Protein AF-0000000080665686 (afdb_homodimer)

InterPro domains:
  IPR007150 HUS1/Mec3 [PF04005] (1-114)
  IPR016580 HUS1 [PIRSF011312] (1-130)

Sequence (270 aa):
MKFSTLLQDTPAIDAFIKIITATSRLSKKKCCVKIEKSALNFVSCTGLNGGAWFNLAVPYSSQLFRKFDMVGMNPRNEEQNLIFFELEIDNLVHILPGGHCYLKMKLSKNQTSRVWKKSQNRRVSANIVSLNCCMMKFSTLLQDTPAIDAFIKIITATSRLSKKKCCVKIEKSALNFVSCTGLNGGAWFNLAVPYSSQLFRKFDMVGMNPRNEEQNLIFFELEIDNLVHILPGGHCYLKMKLSKNQTSRVWKKSQNRRVSANIVSLNCCM

Nearest PDB structures (foldseek):
  3a1j-assembly1_B  TM=9.093E-01  e=8.412E-06  Homo sapiens
  7stb-assembly1_H  TM=7.417E-01  e=5.944E-04  Saccharomyces cerevisiae S288C
  7stb-assembly1_G  TM=6.837E-01  e=1.595E-03  Saccharomyces cerevisiae S288C
  1vpk-assembly1_A-2  TM=6.502E-01  e=1.443E-01  Thermotoga maritima MSB8
  7evp-assembly1_B  TM=5.701E-01  e=7.319E-02  Staphylococcus aureus

Structure (mmCIF, N/CA/C/O backbone):
data_AF-0000000080665686-model_v1
#
loop_
_entity.id
_entity.type
_entity.pdbx_description
1 polymer Galectin
#
loop_
_atom_site.group_PDB
_atom_site.id
_atom_site.type_symbol
_atom_site.label_atom_id
_atom_site.label_alt_id
_atom_site.label_comp_id
_atom_site.label_asym_id
_atom_site.label_entity_id
_atom_site.label_seq_id
_atom_site.pdbx_PDB_ins_code
_atom_site.Cartn_x
_atom_site.Cartn_y
_atom_site.Cartn_z
_atom_site.occupancy
_atom_site.B_iso_or_equiv
_atom_site.auth_seq_id
_atom_site.auth_comp_id
_atom_site.auth_asym_id
_atom_site.auth_atom_id
_atom_site.pdbx_PDB_model_num
ATOM 1 N N . MET A 1 1 ? -15.594 19.516 4.738 1 83.88 1 MET A N 1
ATOM 2 C CA . MET A 1 1 ? -14.625 18.469 5.051 1 83.88 1 MET A CA 1
ATOM 3 C C . MET A 1 1 ? -13.406 19.047 5.766 1 83.88 1 MET A C 1
ATOM 5 O O . MET A 1 1 ? -13 20.172 5.492 1 83.88 1 MET A O 1
ATOM 9 N N . LYS A 1 2 ? -12.945 18.406 6.848 1 86 2 LYS A N 1
ATOM 10 C CA . LYS A 1 2 ? -11.797 18.828 7.648 1 86 2 LYS A CA 1
ATOM 11 C C . LYS A 1 2 ? -10.852 17.656 7.922 1 86 2 LYS A C 1
ATOM 13 O O . LYS A 1 2 ? -11.297 16.547 8.172 1 86 2 LYS A O 1
ATOM 18 N N . PHE A 1 3 ? -9.57 18.016 7.859 1 89.12 3 PHE A N 1
ATOM 19 C CA . PHE A 1 3 ? -8.578 17 8.211 1 89.12 3 PHE A CA 1
ATOM 20 C C . PHE A 1 3 ? -7.324 17.656 8.781 1 89.12 3 PHE A C 1
ATOM 22 O O . PHE A 1 3 ? -6.836 18.656 8.234 1 89.12 3 PHE A O 1
ATOM 29 N N . SER A 1 4 ? -6.93 17.125 9.867 1 89.38 4 SER A N 1
ATOM 30 C CA . SER A 1 4 ? -5.668 17.547 10.461 1 89.38 4 SER A CA 1
ATOM 31 C C . SER A 1 4 ? -4.98 16.406 11.188 1 89.38 4 SER A C 1
ATOM 33 O O . SER A 1 4 ? -5.637 15.594 11.859 1 89.38 4 SER A O 1
ATOM 35 N N . THR A 1 5 ? -3.664 16.344 11.031 1 90.5 5 THR A N 1
ATOM 36 C CA . THR A 1 5 ? -2.92 15.297 11.719 1 90.5 5 THR A CA 1
ATOM 37 C C . THR A 1 5 ? -1.523 15.781 12.102 1 90.5 5 THR A C 1
ATOM 39 O O . THR A 1 5 ? -0.999 16.719 11.492 1 90.5 5 THR A O 1
ATOM 42 N N . LEU A 1 6 ? -1.051 15.211 13.148 1 89.56 6 LEU A N 1
ATOM 43 C CA . LEU A 1 6 ? 0.287 15.492 13.656 1 89.56 6 LEU A CA 1
ATOM 44 C C . LEU A 1 6 ? 1.108 14.219 13.766 1 89.56 6 LEU A C 1
ATOM 46 O O . LEU A 1 6 ? 0.666 13.234 14.375 1 89.56 6 LEU A O 1
ATOM 50 N N . LEU A 1 7 ? 2.289 14.25 13.102 1 89.06 7 LEU A N 1
ATOM 51 C CA . LEU A 1 7 ? 3.189 13.102 13.227 1 89.06 7 LEU A CA 1
ATOM 52 C C . LEU A 1 7 ? 4.09 13.258 14.445 1 89.06 7 LEU A C 1
ATOM 54 O O . LEU A 1 7 ? 4.512 14.367 14.781 1 89.06 7 LEU A O 1
ATOM 58 N N . GLN A 1 8 ? 4.387 12.203 15.102 1 82.75 8 GLN A N 1
ATOM 59 C CA . GLN A 1 8 ? 4.832 12.18 16.484 1 82.75 8 GLN A CA 1
ATOM 60 C C . GLN A 1 8 ? 6.316 12.508 16.594 1 82.75 8 GLN A C 1
ATOM 62 O O . GLN A 1 8 ? 6.758 13.078 17.594 1 82.75 8 GLN A O 1
ATOM 67 N N . ASP A 1 9 ? 7.238 12.094 15.742 1 85.38 9 ASP A N 1
ATOM 68 C CA . ASP A 1 9 ? 8.68 12.258 15.898 1 85.38 9 ASP A CA 1
ATOM 69 C C . ASP A 1 9 ? 9.406 11.992 14.578 1 85.38 9 ASP A C 1
ATOM 71 O O . ASP A 1 9 ? 8.766 11.773 13.547 1 85.38 9 ASP A O 1
ATOM 75 N N . THR A 1 10 ? 10.742 12.078 14.719 1 87.12 10 THR A N 1
ATOM 76 C CA . THR A 1 10 ? 11.578 11.984 13.523 1 87.12 10 THR A CA 1
ATOM 77 C C . THR A 1 10 ? 11.422 10.617 12.867 1 87.12 10 THR A C 1
ATOM 79 O O . THR A 1 10 ? 11.234 10.523 11.648 1 87.12 10 THR A O 1
ATOM 82 N N . PRO A 1 11 ? 11.406 9.5 13.703 1 88.62 11 PRO A N 1
ATOM 83 C CA . PRO A 1 11 ? 11.234 8.195 13.062 1 88.62 11 PRO A CA 1
ATOM 84 C C . PRO A 1 11 ? 9.898 8.07 12.336 1 88.62 11 PRO A C 1
ATOM 86 O O . PRO A 1 11 ? 9.836 7.469 11.258 1 88.62 11 PRO A O 1
ATOM 89 N N . ALA A 1 12 ? 8.93 8.609 12.891 1 89.69 12 ALA A N 1
ATOM 90 C CA . ALA A 1 12 ? 7.605 8.57 12.281 1 89.69 12 ALA A CA 1
ATOM 91 C C . ALA A 1 12 ? 7.578 9.367 10.977 1 89.69 12 ALA A C 1
ATOM 93 O O . ALA A 1 12 ? 7.016 8.914 9.977 1 89.69 12 ALA A O 1
ATOM 94 N N . ILE A 1 13 ? 8.203 10.477 11.039 1 88.31 13 ILE A N 1
ATOM 95 C CA . ILE A 1 13 ? 8.227 11.344 9.859 1 88.31 13 ILE A CA 1
ATOM 96 C C . ILE A 1 13 ? 9.031 10.68 8.75 1 88.31 13 ILE A C 1
ATOM 98 O O . ILE A 1 13 ? 8.633 10.695 7.586 1 88.31 13 ILE A O 1
ATOM 102 N N . ASP A 1 14 ? 10.133 10.078 9.133 1 89.19 14 ASP A N 1
ATOM 103 C CA . ASP A 1 14 ? 10.945 9.375 8.148 1 89.19 14 ASP A CA 1
ATOM 104 C C . ASP A 1 14 ? 10.172 8.211 7.527 1 89.19 14 ASP A C 1
ATOM 106 O O . ASP A 1 14 ? 10.266 7.973 6.32 1 89.19 14 ASP A O 1
ATOM 110 N N . ALA A 1 15 ? 9.438 7.508 8.352 1 91.69 15 ALA A N 1
ATOM 111 C CA . ALA A 1 15 ? 8.617 6.41 7.852 1 91.69 15 ALA A CA 1
ATOM 112 C C . ALA A 1 15 ? 7.539 6.922 6.898 1 91.69 15 ALA A C 1
ATOM 114 O O . ALA A 1 15 ? 7.27 6.305 5.867 1 91.69 15 ALA A O 1
ATOM 115 N N . PHE A 1 16 ? 7.016 8.023 7.234 1 92.12 16 PHE A N 1
ATOM 116 C CA . PHE A 1 16 ? 5.977 8.609 6.395 1 92.12 16 PHE A CA 1
ATOM 117 C C . PHE A 1 16 ? 6.547 9.031 5.047 1 92.12 16 PHE A C 1
ATOM 119 O O . PHE A 1 16 ? 5.918 8.82 4.008 1 92.12 16 PHE A O 1
ATOM 126 N N . ILE A 1 17 ? 7.625 9.594 5.09 1 90.75 17 ILE A N 1
ATOM 127 C CA . ILE A 1 17 ? 8.281 10.016 3.855 1 90.75 17 ILE A CA 1
ATOM 128 C C . ILE A 1 17 ? 8.539 8.805 2.969 1 90.75 17 ILE A C 1
ATOM 130 O O . ILE A 1 17 ? 8.32 8.852 1.756 1 90.75 17 ILE A O 1
ATOM 134 N N . LYS A 1 18 ? 8.977 7.715 3.533 1 92.88 18 LYS A N 1
ATOM 135 C CA . LYS A 1 18 ? 9.203 6.488 2.777 1 92.88 18 LYS A CA 1
ATOM 136 C C . LYS A 1 18 ? 7.906 6 2.127 1 92.88 18 LYS A C 1
ATOM 138 O O . LYS A 1 18 ? 7.91 5.578 0.97 1 92.88 18 LYS A O 1
ATOM 143 N N . ILE A 1 19 ? 6.879 6.078 2.871 1 95.06 19 ILE A N 1
ATOM 144 C CA . ILE A 1 19 ? 5.582 5.605 2.4 1 95.06 19 ILE A CA 1
ATOM 145 C C . ILE A 1 19 ? 5.113 6.469 1.231 1 95.06 19 ILE A C 1
ATOM 147 O O . ILE A 1 19 ? 4.684 5.949 0.199 1 95.06 19 ILE A O 1
ATOM 151 N N . ILE A 1 20 ? 5.223 7.777 1.383 1 93 20 ILE A N 1
ATOM 152 C CA . ILE A 1 20 ? 4.738 8.648 0.316 1 93 20 ILE A CA 1
ATOM 153 C C . ILE A 1 20 ? 5.66 8.547 -0.895 1 93 20 ILE A C 1
ATOM 155 O O . ILE A 1 20 ? 5.211 8.648 -2.039 1 93 20 ILE A O 1
ATOM 159 N N . THR A 1 21 ? 6.926 8.359 -0.653 1 93 21 THR A N 1
ATOM 160 C CA . THR A 1 21 ? 7.852 8.141 -1.76 1 93 21 THR A CA 1
ATOM 161 C C . THR A 1 21 ? 7.492 6.879 -2.531 1 93 21 THR A C 1
ATOM 163 O O . THR A 1 21 ? 7.484 6.879 -3.766 1 93 21 THR A O 1
ATOM 166 N N . ALA A 1 22 ? 7.211 5.801 -1.823 1 94.75 22 ALA A N 1
ATOM 167 C CA . ALA A 1 22 ? 6.77 4.566 -2.465 1 94.75 22 ALA A CA 1
ATOM 168 C C . ALA A 1 22 ? 5.488 4.793 -3.268 1 94.75 22 ALA A C 1
ATOM 170 O O . ALA A 1 22 ? 5.363 4.309 -4.395 1 94.75 22 ALA A O 1
ATOM 171 N N . THR A 1 23 ? 4.613 5.508 -2.734 1 94.44 23 THR A N 1
ATOM 172 C CA . THR A 1 23 ? 3.363 5.832 -3.414 1 94.44 23 THR A CA 1
ATOM 173 C C . THR A 1 23 ? 3.629 6.625 -4.691 1 94.44 23 THR A C 1
ATOM 175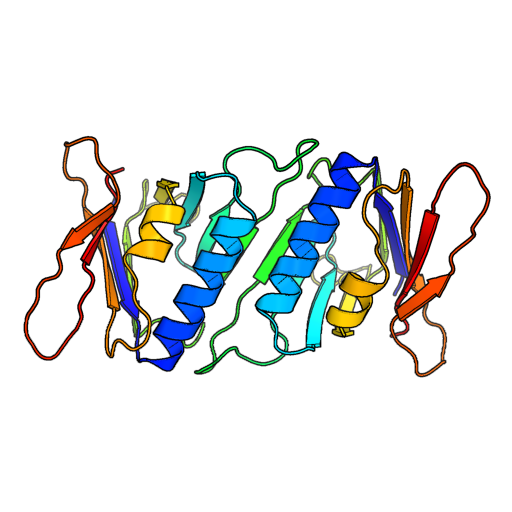 O O . THR A 1 23 ? 3.014 6.367 -5.727 1 94.44 23 THR A O 1
ATOM 178 N N . SER A 1 24 ? 4.504 7.562 -4.551 1 92.06 24 SER A N 1
ATOM 179 C CA . SER A 1 24 ? 4.863 8.391 -5.699 1 92.06 24 SER A CA 1
ATOM 180 C C . SER A 1 24 ? 5.43 7.543 -6.836 1 92.06 24 SER A C 1
ATOM 182 O O . SER A 1 24 ? 5.086 7.746 -8 1 92.06 24 SER A O 1
ATOM 184 N N . ARG A 1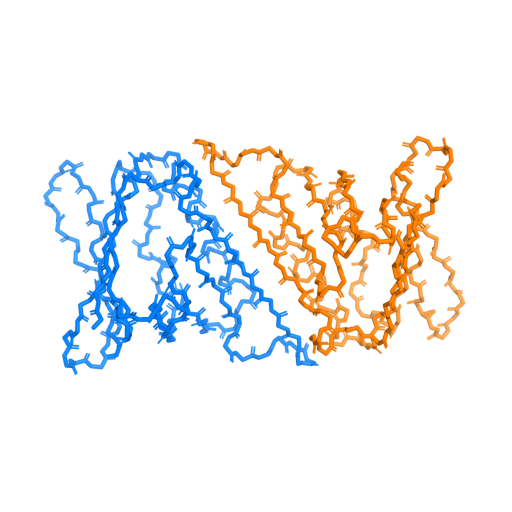 25 ? 6.184 6.598 -6.484 1 91.69 25 ARG A N 1
ATOM 185 C CA . ARG A 1 25 ? 6.805 5.73 -7.484 1 91.69 25 ARG A CA 1
ATOM 186 C C . ARG A 1 25 ? 5.766 4.836 -8.148 1 91.69 25 ARG A C 1
ATOM 188 O O . ARG A 1 25 ? 5.898 4.484 -9.32 1 91.69 25 ARG A O 1
ATOM 195 N N . LEU A 1 26 ? 4.805 4.484 -7.383 1 92.5 26 LEU A N 1
ATOM 196 C CA . LEU A 1 26 ? 3.756 3.613 -7.898 1 92.5 26 LEU A CA 1
ATOM 197 C C . LEU A 1 26 ? 2.766 4.398 -8.75 1 92.5 26 LEU A C 1
ATOM 199 O O . LEU A 1 26 ? 2.201 3.865 -9.703 1 92.5 26 LEU A O 1
ATOM 203 N N . SER A 1 27 ? 2.717 5.566 -8.266 1 89.25 27 SER A N 1
ATOM 204 C CA . SER A 1 27 ? 1.737 6.402 -8.945 1 89.25 27 SER A CA 1
ATOM 205 C C . SER A 1 27 ? 2.396 7.258 -10.023 1 89.25 27 SER A C 1
ATOM 207 O O . SER A 1 27 ? 3.615 7.445 -10.016 1 89.25 27 SER A O 1
ATOM 209 N N . LYS A 1 28 ? 1.749 7.367 -11.195 1 81.5 28 LYS A N 1
ATOM 210 C CA . LYS A 1 28 ? 2.223 8.258 -12.242 1 81.5 28 LYS A CA 1
ATOM 211 C C . LYS A 1 28 ? 1.893 9.711 -11.922 1 81.5 28 LYS A C 1
ATOM 213 O O . LYS A 1 28 ? 0.861 10.234 -12.352 1 81.5 28 LYS A O 1
ATOM 218 N N . LYS A 1 29 ? 2.748 10.492 -11.07 1 79.12 29 LYS A N 1
ATOM 219 C CA . LYS A 1 29 ? 2.68 11.914 -10.766 1 79.12 29 LYS A CA 1
ATOM 220 C C . LYS A 1 29 ? 1.522 12.219 -9.812 1 79.12 29 LYS A C 1
ATOM 222 O O . LYS A 1 29 ? 1.694 12.93 -8.82 1 79.12 29 LYS A O 1
ATOM 227 N N . LYS A 1 30 ? 0.251 11.617 -10.18 1 85.5 30 LYS A N 1
ATOM 228 C CA . LYS A 1 30 ? -0.942 11.922 -9.391 1 85.5 30 LYS A CA 1
ATOM 229 C C . LYS A 1 30 ? -1.456 10.68 -8.672 1 85.5 30 LYS A C 1
ATOM 231 O O . LYS A 1 30 ? -1.438 9.578 -9.227 1 85.5 30 LYS A O 1
ATOM 236 N N . CYS A 1 31 ? -1.852 10.891 -7.43 1 90.19 31 CYS A N 1
ATOM 237 C CA . CYS A 1 31 ? -2.484 9.812 -6.676 1 90.19 31 CYS A CA 1
ATOM 238 C C . CYS A 1 31 ? -3.773 10.289 -6.02 1 90.19 31 CYS A C 1
ATOM 240 O O . CYS A 1 31 ? -4.023 11.492 -5.938 1 90.19 31 CYS A O 1
ATOM 242 N N . CYS A 1 32 ? -4.645 9.328 -5.676 1 92.25 32 CYS A N 1
ATOM 243 C CA . CYS A 1 32 ? -5.859 9.617 -4.926 1 92.25 32 CYS A CA 1
ATOM 244 C C . CYS A 1 32 ? -5.68 9.305 -3.447 1 92.25 32 CYS A C 1
ATOM 246 O O . CYS A 1 32 ? -5.145 8.25 -3.094 1 92.25 32 CYS A O 1
ATOM 248 N N . VAL A 1 33 ? 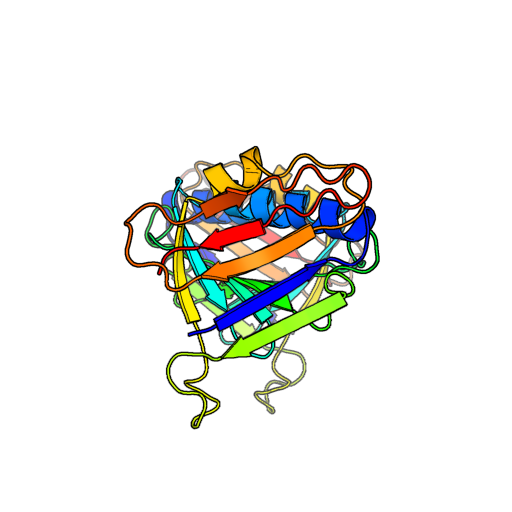-6.09 10.273 -2.656 1 91.94 33 VAL A N 1
ATOM 249 C CA . VAL A 1 33 ? -6.02 10.094 -1.209 1 91.94 33 VAL A CA 1
ATOM 250 C C . VAL A 1 33 ? -7.422 9.891 -0.641 1 91.94 33 VAL A C 1
ATOM 252 O O . VAL A 1 33 ? -8.344 10.641 -0.97 1 91.94 33 VAL A O 1
ATOM 255 N N . LYS A 1 34 ? -7.555 8.867 0.057 1 94.06 34 LYS A N 1
ATOM 256 C CA . LYS A 1 34 ? -8.789 8.578 0.78 1 94.06 34 LYS A CA 1
ATOM 257 C C . LYS A 1 34 ? -8.555 8.578 2.289 1 94.06 34 LYS A C 1
ATOM 259 O O . LYS A 1 34 ? -7.828 7.734 2.811 1 94.06 34 LYS A O 1
ATOM 264 N N . ILE A 1 35 ? -9.133 9.531 2.967 1 93.94 35 ILE A N 1
ATOM 265 C CA . ILE A 1 35 ? -9.016 9.641 4.418 1 93.94 35 ILE A CA 1
ATOM 266 C C . ILE A 1 35 ? -10.273 9.094 5.082 1 93.94 35 ILE A C 1
ATOM 268 O O . ILE A 1 35 ? -11.375 9.594 4.852 1 93.94 35 ILE A O 1
ATOM 272 N N . GLU A 1 36 ? -10.023 8.062 5.777 1 95.69 36 GLU A N 1
ATOM 273 C CA . GLU A 1 36 ? -11.102 7.43 6.535 1 95.69 36 GLU A CA 1
ATOM 274 C C . GLU A 1 36 ? -10.844 7.512 8.039 1 95.69 36 GLU A C 1
ATOM 276 O O . GLU A 1 36 ? -9.773 7.957 8.461 1 95.69 36 GLU A O 1
ATOM 281 N N . LYS A 1 37 ? -11.82 7.121 8.844 1 93.75 37 LYS A N 1
ATOM 282 C CA . LYS A 1 37 ? -11.695 7.156 10.305 1 93.75 37 LYS A CA 1
ATOM 283 C C . LYS A 1 37 ? -10.555 6.266 10.781 1 93.75 37 LYS A C 1
ATOM 285 O O . LYS A 1 37 ? -9.906 6.559 11.781 1 93.75 37 LYS A O 1
ATOM 290 N N . SER A 1 38 ? -10.305 5.227 10.055 1 94.38 38 SER A N 1
ATOM 291 C CA . SER A 1 38 ? -9.375 4.219 10.562 1 94.38 38 SER A CA 1
ATOM 292 C C . SER A 1 38 ? -8.008 4.348 9.906 1 94.38 38 SER A C 1
ATOM 294 O O . SER A 1 38 ? -7.012 3.85 10.438 1 94.38 38 SER A O 1
ATOM 296 N N . ALA A 1 39 ? -7.977 4.98 8.688 1 96.44 39 ALA A N 1
ATOM 297 C CA . ALA A 1 39 ? -6.691 4.93 7.996 1 96.44 39 ALA A CA 1
ATOM 298 C C . ALA A 1 39 ? -6.582 6.039 6.957 1 96.44 39 ALA A C 1
ATOM 300 O O . ALA A 1 39 ? -7.594 6.535 6.461 1 96.44 39 ALA A O 1
ATOM 301 N N . LEU A 1 40 ? -5.363 6.461 6.715 1 95.94 40 LEU A N 1
ATOM 302 C CA . LEU A 1 40 ? -4.988 7.25 5.547 1 95.94 40 LEU A CA 1
ATOM 303 C C . LEU A 1 40 ? -4.629 6.348 4.371 1 95.94 40 LEU A C 1
ATOM 305 O O . LEU A 1 40 ? -3.758 5.484 4.492 1 95.94 40 LEU A O 1
ATOM 309 N N . ASN A 1 41 ? -5.328 6.559 3.211 1 96.62 41 ASN A N 1
ATOM 310 C CA . ASN A 1 41 ? -5.152 5.664 2.068 1 96.62 41 ASN A CA 1
ATOM 311 C C . ASN A 1 41 ? -4.633 6.414 0.846 1 96.62 41 ASN A C 1
ATOM 313 O O . ASN A 1 41 ? -5.145 7.48 0.5 1 96.62 41 ASN A O 1
ATOM 317 N N . PHE A 1 42 ? -3.643 5.816 0.266 1 95.56 42 PHE A N 1
ATOM 318 C CA . PHE A 1 42 ? -3.162 6.27 -1.033 1 95.56 42 PHE A CA 1
ATOM 319 C C . PHE A 1 42 ? -3.537 5.277 -2.127 1 95.56 42 PHE A C 1
ATOM 321 O O . PHE A 1 42 ? -3.145 4.109 -2.072 1 95.56 42 PHE A O 1
ATOM 328 N N . VAL A 1 43 ? -4.336 5.762 -3.111 1 94.31 43 VAL A N 1
ATOM 329 C CA . VAL A 1 43 ? -4.871 4.906 -4.168 1 94.31 43 VAL A CA 1
ATOM 330 C C . VAL A 1 43 ? -4.395 5.406 -5.527 1 94.31 43 VAL A C 1
ATOM 332 O O . VAL A 1 43 ? -4.246 6.613 -5.738 1 94.31 43 VAL A O 1
ATOM 335 N N . SER A 1 44 ? -4.102 4.48 -6.414 1 90.5 44 SER A N 1
ATOM 336 C CA . SER A 1 44 ? -3.838 4.914 -7.781 1 90.5 44 SER A CA 1
ATOM 337 C C . SER A 1 44 ? -5.059 5.594 -8.391 1 90.5 44 SER A C 1
ATOM 339 O O . SER A 1 44 ? -6.164 5.043 -8.359 1 90.5 44 SER A O 1
ATOM 341 N N . CYS A 1 45 ? -4.797 6.801 -8.883 1 81.75 45 CYS A N 1
ATOM 342 C CA . CYS A 1 45 ? -5.898 7.559 -9.461 1 81.75 45 CYS A CA 1
ATOM 343 C C . CYS A 1 45 ? -6.23 7.055 -10.859 1 81.75 45 CYS A C 1
ATOM 345 O O . CYS A 1 45 ? -7.395 7.031 -11.258 1 81.75 45 CYS A O 1
ATOM 347 N N . THR A 1 46 ? -5.09 6.844 -11.562 1 79.56 46 THR A N 1
ATOM 348 C CA . THR A 1 46 ? -5.23 6.289 -12.906 1 79.56 46 THR A CA 1
ATOM 349 C C . THR A 1 46 ? -4.598 4.906 -12.984 1 79.56 46 THR A C 1
ATOM 351 O O . THR A 1 46 ? -3.633 4.613 -12.273 1 79.56 46 THR A O 1
ATOM 354 N N . GLY A 1 47 ? -5.438 3.867 -13.062 1 79.44 47 GLY A N 1
ATOM 355 C CA . GLY A 1 47 ? -4.914 2.52 -13.203 1 79.44 47 GLY A CA 1
ATOM 356 C C . GLY A 1 47 ? -3.451 2.488 -13.602 1 79.44 47 GLY A C 1
ATOM 357 O O . GLY A 1 47 ? -2.963 3.408 -14.266 1 79.44 47 GLY A O 1
ATOM 358 N N . LEU A 1 48 ? -2.559 1.673 -12.859 1 82.38 48 LEU A N 1
ATOM 359 C CA . LEU A 1 48 ? -1.232 1.348 -13.375 1 82.38 48 LEU A CA 1
ATOM 360 C C . LEU A 1 48 ? -1.325 0.757 -14.773 1 82.38 48 LEU A C 1
ATOM 362 O O . LEU A 1 48 ? -2.404 0.725 -15.367 1 82.38 48 LEU A O 1
ATOM 366 N N . ASN A 1 49 ? -0.192 0.499 -15.305 1 76.31 49 ASN A N 1
ATOM 367 C CA . ASN A 1 49 ? -0.198 -0.127 -16.625 1 76.31 49 ASN A CA 1
ATOM 368 C C . ASN A 1 49 ? -1.094 -1.362 -16.656 1 76.31 49 ASN A C 1
ATOM 370 O O . ASN A 1 49 ? -1.097 -2.154 -15.711 1 76.31 49 ASN A O 1
ATOM 374 N N . GLY A 1 50 ? -2.037 -1.411 -17.75 1 74.44 50 GLY A N 1
ATOM 375 C CA . GLY A 1 50 ? -2.924 -2.551 -17.922 1 74.44 50 GLY A CA 1
ATOM 376 C C . GLY A 1 50 ? -4.176 -2.473 -17.078 1 74.44 50 GLY A C 1
ATOM 377 O O . GLY A 1 50 ? -4.914 -3.453 -16.953 1 74.44 50 GLY A O 1
ATOM 378 N N . GLY A 1 51 ? -4.355 -1.339 -16.359 1 83.06 51 GLY A N 1
ATOM 379 C CA . GLY A 1 51 ? -5.57 -1.196 -15.578 1 83.06 51 GLY A CA 1
ATOM 380 C C . GLY A 1 51 ? -5.41 -1.666 -14.141 1 83.06 51 GLY A C 1
ATOM 381 O O . GLY A 1 51 ? -6.391 -1.758 -13.398 1 83.06 51 GLY A O 1
ATOM 382 N N . ALA A 1 52 ? -4.242 -1.923 -13.75 1 86.31 52 ALA A N 1
ATOM 383 C CA . ALA A 1 52 ? -3.938 -2.334 -12.383 1 86.31 52 ALA A CA 1
ATOM 384 C C . ALA A 1 52 ? -4.047 -1.157 -11.414 1 86.31 52 ALA A C 1
ATOM 386 O O . ALA A 1 52 ? -3.836 -0.007 -11.805 1 86.31 52 ALA A O 1
ATOM 387 N N . TRP A 1 53 ? -4.598 -1.527 -10.188 1 90.88 53 TRP A N 1
ATOM 388 C CA . TRP A 1 53 ? -4.598 -0.49 -9.156 1 90.88 53 TRP A CA 1
ATOM 389 C C . TRP A 1 53 ? -4.27 -1.078 -7.789 1 90.88 53 TRP A C 1
ATOM 391 O O . TRP A 1 53 ? -4.309 -2.297 -7.602 1 90.88 53 TRP A O 1
ATOM 401 N N . PHE A 1 54 ? -3.828 -0.225 -6.898 1 94.88 54 PHE A N 1
ATOM 402 C CA . PHE A 1 54 ? -3.424 -0.607 -5.551 1 94.88 54 PHE A CA 1
ATOM 403 C C . PHE A 1 54 ? -4.012 0.348 -4.52 1 94.88 54 PHE A C 1
ATOM 405 O O . PHE A 1 54 ? -4.531 1.409 -4.871 1 94.88 54 PHE A O 1
ATOM 412 N N . ASN A 1 55 ? -4.02 -0.104 -3.324 1 96.25 55 ASN A N 1
ATOM 413 C CA . ASN A 1 55 ? -4.309 0.731 -2.164 1 96.25 55 ASN A CA 1
ATOM 414 C C . ASN A 1 55 ? -3.244 0.58 -1.082 1 96.25 55 ASN A C 1
ATOM 416 O O . ASN A 1 55 ? -3.027 -0.52 -0.569 1 96.25 55 ASN A O 1
ATOM 420 N N . LEU A 1 56 ? -2.529 1.648 -0.811 1 97.44 56 LEU A N 1
ATOM 421 C CA . LEU A 1 56 ? -1.573 1.682 0.29 1 97.44 56 LEU A CA 1
ATOM 422 C C . LEU A 1 56 ? -2.17 2.377 1.509 1 97.44 56 LEU A C 1
ATOM 424 O O . LEU A 1 56 ? -2.34 3.6 1.51 1 97.44 56 LEU A O 1
ATOM 428 N N . ALA A 1 57 ? -2.408 1.602 2.547 1 97.31 57 ALA A N 1
ATOM 429 C CA . ALA A 1 57 ? -3.102 2.086 3.738 1 97.31 57 ALA A CA 1
ATOM 430 C C . ALA A 1 57 ? -2.131 2.264 4.902 1 97.31 57 ALA A C 1
ATOM 432 O O . ALA A 1 57 ? -1.295 1.394 5.16 1 97.31 57 ALA A O 1
ATOM 433 N N . VAL A 1 58 ? -2.283 3.383 5.547 1 96.06 58 VAL A N 1
ATOM 434 C CA . VAL A 1 58 ? -1.574 3.67 6.793 1 96.06 58 VAL A CA 1
ATOM 435 C C . VAL A 1 58 ? -2.578 3.842 7.93 1 96.06 58 VAL A C 1
ATOM 437 O O . VAL A 1 58 ? -3.193 4.902 8.07 1 96.06 58 VAL A O 1
ATOM 440 N N . PRO A 1 59 ? -2.703 2.822 8.711 1 95.12 59 PRO A N 1
ATOM 441 C CA . PRO A 1 59 ? -3.67 2.934 9.805 1 95.12 59 PRO A CA 1
ATOM 442 C C . PRO A 1 59 ? -3.27 3.982 10.844 1 95.12 59 PRO A C 1
ATOM 444 O O . PRO A 1 59 ? -2.084 4.133 11.148 1 95.12 59 PRO A O 1
ATOM 447 N N . TYR A 1 60 ? -4.293 4.598 11.438 1 93.56 60 TYR A N 1
ATOM 448 C CA . TYR A 1 60 ? -4.02 5.59 12.469 1 93.56 60 TYR A CA 1
ATOM 449 C C . TYR A 1 60 ? -3.574 4.918 13.766 1 93.56 60 TYR A C 1
ATOM 451 O O . TYR A 1 60 ? -3.016 5.57 14.648 1 93.56 60 TYR A O 1
ATOM 459 N N . SER A 1 61 ? -3.895 3.707 13.805 1 89.44 61 SER A N 1
ATOM 460 C CA . SER A 1 61 ? -3.451 2.945 14.969 1 89.44 61 SER A CA 1
ATOM 461 C C . SER A 1 61 ? -1.955 2.656 14.906 1 89.44 61 SER A C 1
ATOM 463 O O . SER A 1 61 ? -1.367 2.172 15.875 1 89.44 61 SER A O 1
ATOM 465 N N . SER A 1 62 ? -1.437 3.002 13.758 1 85.44 62 SER A N 1
ATOM 466 C CA . SER A 1 62 ? 0.011 2.85 13.656 1 85.44 62 SER A CA 1
ATOM 467 C C . SER A 1 62 ? 0.736 3.891 14.508 1 85.44 62 SER A C 1
ATOM 469 O O . SER A 1 62 ? 0.115 4.824 15.023 1 85.44 62 SER A O 1
ATOM 471 N N . GLN A 1 63 ? 1.984 3.812 14.953 1 86.19 63 GLN A N 1
ATOM 472 C CA . GLN A 1 63 ? 2.771 4.703 15.805 1 86.19 63 GLN A CA 1
ATOM 473 C C . GLN A 1 63 ? 3.295 5.898 15.008 1 86.19 63 GLN A C 1
ATOM 475 O O . GLN A 1 63 ? 4.254 6.551 15.422 1 86.19 63 GLN A O 1
ATOM 480 N N . LEU A 1 64 ? 2.639 6.219 13.93 1 90.44 64 LEU A N 1
ATOM 481 C CA . LEU A 1 64 ? 3.062 7.336 13.094 1 90.44 64 LEU A CA 1
ATOM 482 C C . LEU A 1 64 ? 2.402 8.633 13.539 1 90.44 64 LEU A C 1
ATOM 484 O O . LEU A 1 64 ? 3.012 9.703 13.469 1 90.44 64 LEU A O 1
ATOM 488 N N . PHE A 1 65 ? 1.201 8.469 14.039 1 91.88 65 PHE A N 1
ATOM 489 C CA . PHE A 1 65 ? 0.38 9.656 14.234 1 91.88 65 PHE A CA 1
ATOM 490 C C . PHE A 1 65 ? 0.194 9.945 15.719 1 91.88 65 PHE A C 1
ATOM 492 O O . PHE A 1 65 ? -0.223 9.078 16.484 1 91.88 65 PHE A O 1
ATOM 499 N N . ARG A 1 66 ? 0.472 11.133 16.047 1 90.62 66 ARG A N 1
ATOM 500 C CA . ARG A 1 66 ? 0.21 11.594 17.422 1 90.62 66 ARG A CA 1
ATOM 501 C C . ARG A 1 66 ? -1.238 12.039 17.578 1 90.62 66 ARG A C 1
ATOM 503 O O . ARG A 1 66 ? -1.857 11.805 18.609 1 90.62 66 ARG A O 1
ATOM 510 N N . LYS A 1 67 ? -1.71 12.703 16.609 1 91.25 67 LYS A N 1
ATOM 511 C CA . LYS A 1 67 ? -3.078 13.211 16.562 1 91.25 67 LYS A CA 1
ATOM 512 C C . LYS A 1 67 ? -3.668 13.102 15.164 1 91.25 67 LYS A C 1
ATOM 514 O O . LYS A 1 67 ? -2.947 13.227 14.172 1 91.25 67 LYS A O 1
ATOM 519 N N . PHE A 1 68 ? -4.949 12.828 15.117 1 91.31 68 PHE A N 1
ATOM 520 C CA . PHE A 1 68 ? -5.691 12.781 13.859 1 91.31 68 PHE A CA 1
ATOM 521 C C . PHE A 1 68 ? -7.125 13.258 14.062 1 91.31 68 PHE A C 1
ATOM 523 O O . PHE A 1 68 ? -7.797 12.836 15 1 91.31 68 PHE A O 1
ATOM 530 N N . ASP A 1 69 ? -7.5 14.188 13.234 1 92 69 ASP A N 1
ATOM 531 C CA . ASP A 1 69 ? -8.844 14.75 13.266 1 92 69 ASP A CA 1
ATOM 532 C C . ASP A 1 69 ? -9.422 14.883 11.852 1 92 69 ASP A C 1
ATOM 534 O O . ASP A 1 69 ? -8.758 15.414 10.961 1 92 69 ASP A O 1
ATOM 538 N N . MET A 1 70 ? -10.703 14.289 11.75 1 91.44 70 MET A N 1
ATOM 539 C CA . MET A 1 70 ? -11.273 14.398 10.414 1 91.44 70 MET A CA 1
ATOM 540 C C . MET A 1 70 ? -12.789 14.516 10.477 1 91.44 70 MET A C 1
ATOM 542 O O . MET A 1 70 ? -13.422 13.984 11.398 1 91.44 70 MET A O 1
ATOM 546 N N . VAL A 1 71 ? -13.336 15.328 9.609 1 91.38 71 VAL A N 1
ATOM 547 C CA . VAL A 1 71 ? -14.758 15.398 9.289 1 91.38 71 VAL A CA 1
ATOM 548 C C . VAL A 1 71 ? -14.961 15.211 7.789 1 91.38 71 VAL A C 1
ATOM 550 O O . VAL A 1 71 ? -14.5 16.031 6.988 1 91.38 71 VAL A O 1
ATOM 553 N N . GLY A 1 72 ? -15.555 14.086 7.445 1 91.25 72 GLY A N 1
ATOM 554 C CA . GLY A 1 72 ? -15.727 13.75 6.039 1 91.25 72 GLY A CA 1
ATOM 555 C C . GLY A 1 72 ? -16.953 14.375 5.418 1 91.25 72 GLY A C 1
ATOM 556 O O . GLY A 1 72 ? -17.484 15.367 5.93 1 91.25 72 GLY A O 1
ATOM 557 N N . MET A 1 73 ? -17.328 13.906 4.238 1 90.88 73 MET A N 1
ATOM 558 C CA . MET A 1 73 ? -18.422 14.43 3.43 1 90.88 73 MET A CA 1
ATOM 559 C C . MET A 1 73 ? -19.75 14.312 4.176 1 90.88 73 MET A C 1
ATOM 561 O O . MET A 1 73 ? -20.578 15.219 4.109 1 90.88 73 MET A O 1
ATOM 565 N N . ASN A 1 74 ? -19.922 13.266 4.875 1 93.25 74 ASN A N 1
ATOM 566 C CA . ASN A 1 74 ? -21.125 13.031 5.656 1 93.25 74 ASN A CA 1
ATOM 567 C C . ASN A 1 74 ? -20.812 12.461 7.035 1 93.25 74 ASN A C 1
ATOM 569 O O . ASN A 1 74 ? -20.828 11.242 7.23 1 93.25 74 ASN A O 1
ATO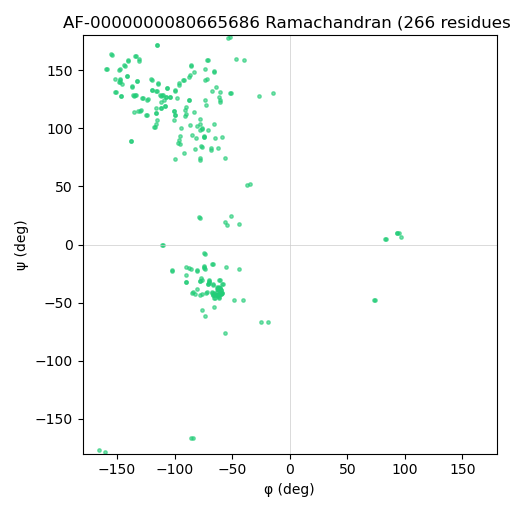M 573 N N . PRO A 1 75 ? -20.609 13.336 7.977 1 92.19 75 PRO A N 1
ATOM 574 C CA . PRO A 1 75 ? -20.188 12.906 9.312 1 92.19 75 PRO A CA 1
ATOM 575 C C . PRO A 1 75 ? -21.266 12.102 10.039 1 92.19 75 PRO A C 1
ATOM 577 O O . PRO A 1 75 ? -20.969 11.43 11.039 1 92.19 75 PRO A O 1
ATOM 580 N N . ARG A 1 76 ? -22.531 12.18 9.562 1 94.25 76 ARG A N 1
ATOM 581 C CA . ARG A 1 76 ? -23.641 11.492 10.234 1 94.25 76 ARG A CA 1
ATOM 582 C C . ARG A 1 76 ? -23.672 10.016 9.852 1 94.25 76 ARG A C 1
ATOM 584 O O . ARG A 1 76 ? -24.281 9.203 10.562 1 94.25 76 ARG A O 1
ATOM 591 N N . ASN A 1 77 ? -23.094 9.742 8.75 1 94 77 ASN A N 1
ATOM 592 C CA . ASN A 1 77 ? -23 8.359 8.281 1 94 77 ASN A CA 1
ATOM 593 C C . ASN A 1 77 ? -21.562 7.855 8.297 1 94 77 ASN A C 1
ATOM 595 O O . ASN A 1 77 ? -20.734 8.289 7.496 1 94 77 ASN A O 1
ATOM 599 N N . GLU A 1 78 ? -21.281 6.855 9.07 1 90.81 78 GLU A N 1
ATOM 600 C CA . GLU A 1 78 ? -19.922 6.359 9.289 1 90.81 78 GLU A CA 1
ATOM 601 C C . GLU A 1 78 ? -19.297 5.891 7.984 1 90.81 78 GLU A C 1
ATOM 603 O O . GLU A 1 78 ? -18.109 6.117 7.746 1 90.81 78 GLU A O 1
ATOM 608 N N . GLU A 1 79 ? -20.094 5.305 7.191 1 89.44 79 GLU A N 1
ATOM 609 C CA . GLU A 1 79 ? -19.594 4.746 5.941 1 89.44 79 GLU A CA 1
ATOM 610 C C . GLU A 1 79 ? -19.281 5.848 4.93 1 89.44 79 GLU A C 1
ATOM 612 O O . GLU A 1 79 ? -18.453 5.664 4.039 1 89.44 79 GLU A O 1
ATOM 617 N N . GLN A 1 80 ? -19.891 6.961 5.184 1 92.19 80 GLN A N 1
ATOM 618 C CA . GLN A 1 80 ? -19.719 8.062 4.234 1 92.19 80 GLN A CA 1
ATOM 619 C C . GLN A 1 80 ? -18.875 9.188 4.84 1 92.19 80 GLN A C 1
ATOM 621 O O . GLN A 1 80 ? -18.672 10.219 4.203 1 92.19 80 GLN A O 1
ATOM 626 N N . ASN A 1 81 ? -18.5 8.961 6.031 1 93.88 81 ASN A N 1
ATOM 627 C CA . ASN A 1 81 ? -17.625 9.938 6.676 1 93.88 81 ASN A CA 1
ATOM 628 C C . ASN A 1 81 ? -16.188 9.797 6.195 1 93.88 81 ASN A C 1
ATOM 630 O O . ASN A 1 81 ? -15.32 9.336 6.945 1 93.88 81 ASN A O 1
ATOM 634 N N . LEU A 1 82 ? -15.93 10.227 4.949 1 93.62 82 LEU A N 1
ATOM 635 C CA . LEU A 1 82 ? -14.617 10.086 4.332 1 93.62 82 LEU A CA 1
ATOM 636 C C . LEU A 1 82 ? -14.289 11.305 3.473 1 93.62 82 LEU A C 1
ATOM 638 O O . LEU A 1 82 ? -15.18 12.086 3.135 1 93.62 82 LEU A O 1
ATOM 642 N N . ILE A 1 83 ? -13.062 11.586 3.291 1 90.62 83 ILE A N 1
ATOM 643 C CA . ILE A 1 83 ? -12.555 12.602 2.377 1 90.62 83 ILE A CA 1
ATOM 644 C C . ILE A 1 83 ? -11.812 11.938 1.222 1 90.62 83 ILE A C 1
ATOM 646 O O . ILE A 1 83 ? -11.031 11.008 1.434 1 90.62 83 ILE A O 1
ATOM 650 N N . PHE A 1 84 ? -12.203 12.312 0.008 1 91.06 84 PHE A N 1
ATOM 651 C CA . PHE A 1 84 ? -11.539 11.781 -1.177 1 91.06 84 PHE A CA 1
ATOM 652 C C . PHE A 1 84 ? -11.086 12.914 -2.094 1 91.06 84 PHE A C 1
ATOM 654 O O . PHE A 1 84 ? -11.883 13.789 -2.447 1 91.06 84 PHE A O 1
ATOM 661 N N . PHE A 1 85 ? -9.742 12.875 -2.438 1 86.75 85 PHE A N 1
ATOM 662 C CA . PHE A 1 85 ? -9.258 13.922 -3.332 1 86.75 85 PHE A CA 1
ATOM 663 C C . PHE A 1 85 ? -8.023 13.453 -4.102 1 86.75 85 PHE A C 1
ATOM 665 O O . PHE A 1 85 ? -7.414 12.445 -3.742 1 86.75 85 PHE A O 1
ATOM 672 N N . GLU A 1 86 ? -7.746 14.156 -5.105 1 87.25 86 GLU A N 1
ATOM 673 C CA . GLU A 1 86 ? -6.555 13.891 -5.906 1 87.25 86 GLU A CA 1
ATOM 674 C C . GLU A 1 86 ? -5.367 14.719 -5.422 1 87.25 86 GLU A C 1
ATOM 676 O O . GLU A 1 86 ? -5.531 15.867 -5.02 1 87.25 86 GLU A O 1
ATOM 681 N N . LEU A 1 87 ? -4.152 14.078 -5.438 1 83.69 87 LEU A N 1
ATOM 682 C CA . LEU A 1 87 ? -2.947 14.719 -4.914 1 83.69 87 LEU A CA 1
ATOM 683 C C . LEU A 1 87 ? -1.776 14.531 -5.875 1 83.69 87 LEU A C 1
ATOM 685 O O . LEU A 1 87 ? -1.559 13.438 -6.391 1 83.69 87 LEU A O 1
ATOM 689 N N . GLU A 1 88 ? -1.172 15.672 -6.156 1 85.88 88 GLU A N 1
ATOM 690 C CA . GLU A 1 88 ? 0.13 15.555 -6.805 1 85.88 88 GLU A CA 1
ATOM 691 C C . GLU A 1 88 ? 1.203 15.117 -5.809 1 85.88 88 GLU A C 1
ATOM 693 O O . GLU A 1 88 ? 1.848 15.961 -5.176 1 85.88 88 GLU A O 1
ATOM 698 N N . ILE A 1 89 ? 1.42 13.914 -5.707 1 86 89 ILE A N 1
ATOM 699 C CA . ILE A 1 89 ? 2.162 13.297 -4.609 1 86 89 ILE A CA 1
ATOM 700 C C . ILE A 1 89 ? 3.639 13.672 -4.715 1 86 89 ILE A C 1
ATOM 702 O O . ILE A 1 89 ? 4.324 13.805 -3.699 1 86 89 ILE A O 1
ATOM 706 N N . ASP A 1 90 ? 4.148 13.883 -5.926 1 84.75 90 ASP A N 1
ATOM 707 C CA . ASP A 1 90 ? 5.543 14.266 -6.109 1 84.75 90 ASP A CA 1
ATOM 708 C C . ASP A 1 90 ? 5.852 15.57 -5.375 1 84.75 90 ASP A C 1
ATOM 710 O O . ASP A 1 90 ? 6.941 15.734 -4.82 1 84.75 90 ASP A O 1
ATOM 714 N N . ASN A 1 91 ? 4.848 16.422 -5.355 1 79 91 ASN A N 1
ATOM 715 C CA . ASN A 1 91 ? 5.023 17.688 -4.652 1 79 91 ASN A CA 1
ATOM 716 C C . ASN A 1 91 ? 5.18 17.469 -3.148 1 79 91 ASN A C 1
ATOM 718 O O . ASN A 1 91 ? 5.945 18.188 -2.494 1 79 91 ASN A O 1
ATOM 722 N N . LEU A 1 92 ? 4.516 16.531 -2.68 1 79.5 92 LEU A N 1
ATOM 723 C CA . LEU A 1 92 ? 4.574 16.25 -1.248 1 79.5 92 LEU A CA 1
ATOM 724 C C . LEU A 1 92 ? 5.918 15.641 -0.866 1 79.5 92 LEU A C 1
ATOM 726 O O . LEU A 1 92 ? 6.5 16 0.159 1 79.5 92 LEU A O 1
ATOM 730 N N . VAL A 1 93 ? 6.363 14.797 -1.675 1 82.06 93 VAL A N 1
ATOM 731 C CA . VAL A 1 93 ? 7.637 14.133 -1.421 1 82.06 93 VAL A CA 1
ATOM 732 C C . VAL A 1 93 ? 8.766 15.164 -1.406 1 82.06 93 VAL A C 1
ATOM 734 O O . VAL A 1 93 ? 9.641 15.117 -0.542 1 82.06 93 VAL A O 1
ATOM 737 N N . HIS A 1 94 ? 8.672 16.125 -2.23 1 78.81 94 HIS A N 1
ATOM 738 C CA . HIS A 1 94 ? 9.734 17.109 -2.41 1 78.81 94 HIS A CA 1
ATOM 739 C C . HIS A 1 94 ? 9.742 18.125 -1.271 1 78.81 94 HIS A C 1
ATOM 741 O O . HIS A 1 94 ? 10.797 18.641 -0.903 1 78.81 94 HIS A O 1
ATOM 747 N N . ILE A 1 95 ? 8.648 18.375 -0.705 1 74.06 95 ILE A N 1
ATOM 748 C CA . ILE A 1 95 ? 8.539 19.438 0.303 1 74.06 95 ILE A CA 1
ATOM 749 C C . ILE A 1 95 ? 8.891 18.859 1.677 1 74.06 95 ILE A C 1
ATOM 751 O O . ILE A 1 95 ? 9.211 19.625 2.6 1 74.06 95 ILE A O 1
ATOM 755 N N . LEU A 1 96 ? 8.812 17.609 1.79 1 74.94 96 LEU A N 1
ATOM 756 C CA . LEU A 1 96 ? 9.07 17.016 3.1 1 74.94 96 LEU A CA 1
ATOM 757 C C . LEU A 1 96 ? 10.516 16.547 3.215 1 74.94 96 LEU A C 1
ATOM 759 O O . LEU A 1 96 ? 10.867 15.469 2.734 1 74.94 96 LEU A O 1
ATOM 763 N N . PRO A 1 97 ? 11.352 17.5 3.688 1 68.88 97 PRO A N 1
ATOM 764 C CA . PRO A 1 97 ? 12.719 17.031 3.955 1 68.88 97 PRO A CA 1
ATOM 765 C C . PRO A 1 97 ? 12.805 16.156 5.211 1 68.88 97 PRO A C 1
ATOM 767 O O . PRO A 1 97 ? 12.047 16.359 6.156 1 68.88 97 PRO A O 1
ATOM 770 N N . GLY A 1 98 ? 13.281 15.016 5.148 1 67.69 98 GLY A N 1
ATOM 771 C CA . GLY A 1 98 ? 13.531 14.18 6.316 1 67.69 98 GLY A CA 1
ATOM 772 C C . GLY A 1 98 ? 14.242 14.922 7.434 1 67.69 98 GLY A C 1
ATOM 773 O O . GLY A 1 98 ? 14.727 16.047 7.234 1 67.69 98 GLY A O 1
ATOM 774 N N . GLY A 1 99 ? 14.148 14.391 8.664 1 66.94 99 GLY A N 1
ATOM 775 C CA . GLY A 1 99 ? 14.938 14.891 9.773 1 66.94 99 GLY A CA 1
ATOM 776 C C . GLY A 1 99 ? 14.211 15.922 10.617 1 66.94 99 GLY A C 1
ATOM 777 O O . GLY A 1 99 ? 14.828 16.641 11.398 1 66.94 99 GLY A O 1
ATOM 778 N N . HIS A 1 100 ? 12.922 16.031 10.328 1 67.19 100 HIS A N 1
ATOM 779 C CA . HIS A 1 100 ? 12.148 16.984 11.125 1 67.19 100 HIS A CA 1
ATOM 780 C C . HIS A 1 100 ? 11.648 16.328 12.414 1 67.19 100 HIS A C 1
ATOM 782 O O . HIS A 1 100 ? 11.555 15.109 12.5 1 67.19 100 HIS A O 1
ATOM 788 N N . CYS A 1 101 ? 11.445 17.266 13.43 1 73.62 101 CYS A N 1
ATOM 789 C CA . CYS A 1 101 ? 10.992 16.766 14.719 1 73.62 101 CYS A CA 1
ATOM 790 C C . CYS A 1 101 ? 9.469 16.734 14.797 1 73.62 101 CYS A C 1
ATOM 792 O O . CYS A 1 101 ? 8.898 16.062 15.648 1 73.62 101 CYS A O 1
ATOM 794 N N . TYR A 1 102 ? 8.781 17.453 13.984 1 77 102 TYR A N 1
ATOM 795 C CA . TYR A 1 102 ? 7.324 17.422 13.969 1 77 102 TYR A CA 1
ATOM 796 C C . TYR A 1 102 ? 6.785 17.766 12.586 1 77 102 TYR A C 1
ATOM 798 O O . TYR A 1 102 ? 7.398 18.547 11.844 1 77 102 TYR A O 1
ATOM 806 N N . LEU A 1 103 ? 5.727 17.109 12.195 1 82.69 103 LEU A N 1
ATOM 807 C CA . LEU A 1 103 ? 5.051 17.391 10.93 1 82.69 103 LEU A CA 1
ATOM 808 C C . LEU A 1 103 ? 3.539 17.438 11.125 1 82.69 103 LEU A C 1
ATOM 810 O O . LEU A 1 103 ? 2.93 16.469 11.562 1 82.69 103 LEU A O 1
ATOM 814 N N . LYS A 1 104 ? 3.027 18.672 10.914 1 83.56 104 LYS A N 1
ATOM 815 C CA . LYS A 1 104 ? 1.578 18.844 10.945 1 83.56 104 LYS A CA 1
ATOM 816 C C . LYS A 1 104 ? 1.012 18.984 9.531 1 83.56 104 LYS A C 1
ATOM 818 O O . LYS A 1 104 ? 1.53 19.75 8.727 1 83.56 104 LYS A O 1
ATOM 823 N N . MET A 1 105 ? 0 18.141 9.227 1 84.88 105 MET A N 1
ATOM 824 C CA . MET A 1 105 ? -0.682 18.203 7.934 1 84.88 105 MET A CA 1
ATOM 825 C C . MET A 1 105 ? -2.145 18.594 8.109 1 84.88 105 MET A C 1
ATOM 827 O O . MET A 1 105 ? -2.828 18.062 8.992 1 84.88 105 MET A O 1
ATOM 831 N N . LYS A 1 106 ? -2.592 19.578 7.285 1 83.56 106 LYS A N 1
ATOM 832 C CA . LYS A 1 106 ? -3.973 20.031 7.371 1 83.56 106 LYS A CA 1
ATOM 833 C C . LYS A 1 106 ? -4.574 20.219 5.98 1 83.56 106 LYS A C 1
ATOM 835 O O . LYS A 1 106 ? -3.896 20.688 5.059 1 83.56 106 LYS A O 1
ATOM 840 N N . LEU A 1 107 ? -5.855 19.703 5.871 1 79.81 107 LEU A N 1
ATOM 841 C CA . LEU A 1 107 ? -6.637 20 4.676 1 79.81 107 LEU A CA 1
ATOM 842 C C . LEU A 1 107 ? -7.465 21.266 4.875 1 79.81 107 LEU A C 1
ATOM 844 O O . LEU A 1 107 ? -8.102 21.438 5.914 1 79.81 107 LEU A O 1
ATOM 848 N N . SER A 1 108 ? -7.199 22.328 4.102 1 68.69 108 SER A N 1
ATOM 849 C CA . SER A 1 108 ? -7.984 23.547 4.211 1 68.69 108 SER A CA 1
ATOM 850 C C . SER A 1 108 ? -8.867 23.75 2.984 1 68.69 108 SER A C 1
ATOM 852 O O . SER A 1 108 ? -8.492 23.375 1.875 1 68.69 108 SER A O 1
ATOM 854 N N . LYS A 1 109 ? -10.32 23.906 3.211 1 59.31 109 LYS A N 1
ATOM 855 C CA . LYS A 1 109 ? -11.266 24.203 2.139 1 59.31 109 LYS A CA 1
ATOM 856 C C . LYS A 1 109 ? -10.859 25.453 1.367 1 59.31 109 LYS A C 1
ATOM 858 O O . LYS A 1 109 ? -11.547 25.859 0.426 1 59.31 109 LYS A O 1
ATOM 863 N N . ASN A 1 110 ? -9.664 25.953 1.435 1 51.19 110 ASN A N 1
ATOM 864 C CA . ASN A 1 110 ? -9.625 27.25 0.754 1 51.19 110 ASN A CA 1
ATOM 865 C C . ASN A 1 110 ? -9.898 27.094 -0.739 1 51.19 110 ASN A C 1
ATOM 867 O O . ASN A 1 110 ? -9.594 26.062 -1.333 1 51.19 110 ASN A O 1
ATOM 871 N N . GLN A 1 111 ? -10.781 28 -1.387 1 44.94 111 GLN A N 1
ATOM 872 C CA . GLN A 1 111 ? -11.273 28.188 -2.748 1 44.94 111 GLN A CA 1
ATOM 873 C C . GLN A 1 111 ? -10.156 27.969 -3.77 1 44.94 111 GLN A C 1
ATOM 875 O O . GLN A 1 111 ? -10.414 27.938 -4.977 1 44.94 111 GLN A O 1
ATOM 880 N N . THR A 1 112 ? -8.883 28.578 -3.617 1 43.38 112 THR A N 1
ATOM 881 C CA . THR A 1 112 ? -8.023 28.625 -4.797 1 43.38 112 THR A CA 1
ATOM 882 C C . THR A 1 112 ? -7.445 27.25 -5.105 1 43.38 112 THR A C 1
ATOM 884 O O . THR A 1 112 ? -7.34 26.406 -4.215 1 43.38 112 THR A O 1
ATOM 887 N N . SER A 1 113 ? -7.164 27 -6.465 1 43.75 113 SER A N 1
ATOM 888 C CA . SER A 1 113 ? -6.906 25.781 -7.234 1 43.75 113 SER A CA 1
ATOM 889 C C . SER A 1 113 ? -5.863 24.906 -6.547 1 43.75 113 SER A C 1
ATOM 891 O O . SER A 1 113 ? -5.496 23.844 -7.062 1 43.75 113 SER A O 1
ATOM 893 N N . ARG A 1 114 ? -4.645 25.641 -6.102 1 46.56 114 ARG A N 1
ATOM 894 C CA . ARG A 1 114 ? -3.428 24.859 -5.949 1 46.56 114 ARG A CA 1
ATOM 895 C C . ARG A 1 114 ? -3.393 24.156 -4.59 1 46.56 114 ARG A C 1
ATOM 897 O O . ARG A 1 114 ? -3.633 24.797 -3.559 1 46.56 114 ARG A O 1
ATOM 904 N N . VAL A 1 115 ? -3.439 22.75 -4.441 1 45.84 115 VAL A N 1
ATOM 905 C CA . VAL A 1 115 ? -3.711 21.766 -3.404 1 45.84 115 VAL A CA 1
ATOM 906 C C . VAL A 1 115 ? -2.787 22 -2.211 1 45.84 115 VAL A C 1
ATOM 908 O O . VAL A 1 115 ? -3.244 22.078 -1.068 1 45.84 115 VAL A O 1
ATOM 911 N N . TRP A 1 116 ? -1.413 21.547 -2.387 1 48.19 116 TRP A N 1
ATOM 912 C CA . TRP A 1 116 ? -0.498 21.375 -1.264 1 48.19 116 TRP A CA 1
ATOM 913 C C . TRP A 1 116 ? 0.395 22.594 -1.089 1 48.19 116 TRP A C 1
ATOM 915 O O . TRP A 1 116 ? 1.069 23.016 -2.031 1 48.19 116 TRP A O 1
ATOM 925 N N . LYS A 1 117 ? 0.004 23.672 -0.336 1 49.88 117 LYS A N 1
ATOM 926 C CA . LYS A 1 117 ? 0.942 24.75 -0.017 1 49.88 117 LYS A CA 1
ATOM 927 C C . LYS A 1 117 ? 1.671 24.469 1.294 1 49.88 117 LYS A C 1
ATOM 929 O O . LYS A 1 117 ? 1.038 24.203 2.316 1 49.88 117 LYS A O 1
ATOM 934 N N . LYS A 1 118 ? 3.084 24.219 1.078 1 51.16 118 LYS A N 1
ATOM 935 C CA . LYS A 1 118 ? 3.973 24.156 2.234 1 51.16 118 LYS A CA 1
ATOM 936 C C . LYS A 1 118 ? 3.932 25.469 3.023 1 51.16 118 LYS A C 1
ATOM 938 O O . LYS A 1 118 ? 4.145 26.547 2.461 1 51.16 118 LYS A O 1
ATOM 943 N N . SER A 1 119 ? 3.188 25.641 3.945 1 46.09 119 SER A N 1
ATOM 944 C CA . SER A 1 119 ? 3.449 26.797 4.812 1 46.09 119 SER A CA 1
ATOM 945 C C . SER A 1 119 ? 4.531 26.469 5.84 1 46.09 119 SER A C 1
ATOM 947 O O . SER A 1 119 ? 4.395 25.531 6.621 1 46.09 119 SER A O 1
ATOM 949 N N . GLN A 1 120 ? 5.75 26.609 5.309 1 46.12 120 GLN A N 1
ATOM 950 C CA . GLN A 1 120 ? 6.836 26.562 6.285 1 46.12 120 GLN A CA 1
ATOM 951 C C . GLN A 1 120 ? 6.645 27.609 7.383 1 46.12 120 GLN A C 1
ATOM 953 O O . GLN A 1 120 ? 6.664 28.812 7.113 1 46.12 120 GLN A O 1
ATOM 958 N N . ASN A 1 121 ? 5.785 27.359 8.195 1 43.53 121 ASN A N 1
ATOM 959 C CA . ASN A 1 121 ? 5.953 28.234 9.359 1 43.53 121 ASN A CA 1
ATOM 960 C C . ASN A 1 121 ? 7.293 27.984 10.055 1 43.53 121 ASN A C 1
ATOM 962 O O . ASN A 1 121 ? 7.527 26.906 10.594 1 43.53 121 ASN A O 1
ATOM 966 N N . ARG A 1 122 ? 8.352 28.609 9.531 1 38.25 122 ARG A N 1
ATOM 967 C CA . ARG A 1 122 ? 9.711 28.656 10.07 1 38.25 122 ARG A CA 1
ATOM 968 C C . ARG A 1 122 ? 9.695 28.906 11.578 1 38.25 122 ARG A C 1
ATOM 970 O O . ARG A 1 122 ? 10.109 29.984 12.031 1 38.25 122 ARG A O 1
ATOM 977 N N . ARG A 1 123 ? 8.648 28.734 12.305 1 39.19 123 ARG A N 1
ATOM 978 C CA . ARG A 1 123 ? 9.172 28.922 13.648 1 39.19 123 ARG A CA 1
ATOM 979 C C . ARG A 1 123 ? 10.266 27.891 13.961 1 39.19 123 ARG A C 1
ATOM 981 O O . ARG A 1 123 ? 10.219 26.766 13.461 1 39.19 123 ARG A O 1
ATOM 988 N N . VAL A 1 124 ? 11.445 28.344 14.305 1 37.75 124 VAL A N 1
ATOM 989 C CA . VAL A 1 124 ? 12.711 27.703 14.633 1 37.75 124 VAL A CA 1
ATOM 990 C C . VAL A 1 124 ? 12.477 26.234 15 1 37.75 124 VAL A C 1
ATOM 992 O O . VAL A 1 124 ? 13.258 25.359 14.641 1 37.75 124 VAL A O 1
ATOM 995 N N . SER A 1 125 ? 11.805 25.906 16.094 1 40.47 125 SER A N 1
ATOM 996 C CA . SER A 1 125 ? 11.891 24.578 16.703 1 40.47 125 SER A CA 1
ATOM 997 C C . SER A 1 125 ? 11.141 23.547 15.875 1 40.47 125 SER A C 1
ATOM 999 O O . SER A 1 125 ? 11.508 22.375 15.859 1 40.47 125 SER A O 1
ATOM 1001 N N . ALA A 1 126 ? 9.719 23.734 15.688 1 41.28 126 ALA A N 1
ATOM 1002 C CA . ALA A 1 126 ? 8.812 22.688 15.203 1 41.28 126 ALA A CA 1
ATOM 1003 C C . ALA A 1 126 ? 8.664 22.75 13.688 1 41.28 126 ALA A C 1
ATOM 1005 O O . ALA A 1 126 ? 8.359 23.812 13.125 1 41.28 126 ALA A O 1
ATOM 1006 N N . ASN A 1 127 ? 9.516 22.297 12.828 1 43.5 127 ASN A N 1
ATOM 1007 C CA . ASN A 1 127 ? 9.453 22.125 11.383 1 43.5 127 ASN A CA 1
ATOM 1008 C C . ASN A 1 127 ? 8.062 21.688 10.93 1 43.5 127 ASN A C 1
ATOM 1010 O O . ASN A 1 127 ? 7.785 20.5 10.812 1 43.5 127 ASN A O 1
ATOM 1014 N N . ILE A 1 128 ? 7.031 22.406 11.367 1 45.34 128 ILE A N 1
ATOM 1015 C CA . ILE A 1 128 ? 5.629 22.156 11.047 1 45.34 128 ILE A CA 1
ATOM 1016 C C . ILE A 1 128 ? 5.395 22.375 9.555 1 45.34 128 ILE A C 1
ATOM 1018 O O . ILE A 1 128 ? 5.719 23.438 9.023 1 45.34 128 ILE A O 1
ATOM 1022 N N . VAL A 1 129 ? 5.496 21.422 8.75 1 48.59 129 VAL A N 1
ATOM 1023 C CA . VAL A 1 129 ? 5.039 21.516 7.371 1 48.59 129 VAL A CA 1
ATOM 1024 C C . VAL A 1 129 ? 3.514 21.453 7.324 1 48.59 129 VAL A C 1
ATOM 1026 O O . VAL A 1 129 ? 2.9 20.562 7.902 1 48.59 129 VAL A O 1
ATOM 1029 N N . SER A 1 130 ? 2.885 22.656 7.332 1 49.53 130 SER A N 1
ATOM 1030 C CA . SER A 1 130 ? 1.441 22.703 7.129 1 49.53 130 SER A CA 1
ATOM 1031 C C . SER A 1 130 ? 1.085 22.484 5.66 1 49.53 130 SER A C 1
ATOM 1033 O O . SER A 1 130 ? 1.62 23.172 4.781 1 49.53 130 SER A O 1
ATOM 1035 N N . LEU A 1 131 ? 0.688 21.344 5.254 1 50.84 131 LEU A N 1
ATOM 1036 C CA . LEU A 1 131 ? 0.245 21.047 3.896 1 50.84 131 LEU A CA 1
ATOM 1037 C C . LEU A 1 131 ? -1.24 21.359 3.73 1 50.84 131 LEU A C 1
ATOM 1039 O O . LEU A 1 131 ? -2.066 20.875 4.516 1 50.84 131 LEU A O 1
ATOM 1043 N N . ASN A 1 132 ? -1.6 22.484 3.088 1 44.62 132 ASN A N 1
ATOM 1044 C CA . ASN A 1 132 ? -2.979 22.844 2.779 1 44.62 132 ASN A CA 1
ATOM 1045 C C . ASN A 1 132 ? -3.473 22.141 1.519 1 44.62 132 ASN A C 1
ATOM 1047 O O . ASN A 1 132 ? -2.885 22.297 0.447 1 44.62 132 ASN A O 1
ATOM 1051 N N . CYS A 1 133 ? -4.094 20.969 1.596 1 43.09 133 CYS A N 1
ATOM 1052 C CA . CYS A 1 133 ? -4.617 20.203 0.466 1 43.09 133 CYS A CA 1
ATOM 1053 C C . CYS A 1 133 ? -5.941 20.781 -0.012 1 43.09 133 CYS A C 1
ATOM 1055 O O . CYS A 1 133 ? -6.84 21.047 0.793 1 43.09 133 CYS A O 1
ATOM 1057 N N . CYS A 1 134 ? -5.98 21.516 -1.126 1 39.16 134 CYS A N 1
ATOM 1058 C CA . CYS A 1 134 ? -7.18 22.172 -1.642 1 39.16 134 CYS A CA 1
ATOM 1059 C C . CYS A 1 134 ? -8.086 21.156 -2.338 1 39.16 134 CYS A C 1
ATOM 1061 O O . CYS A 1 134 ? -7.617 20.312 -3.105 1 39.16 134 CYS A O 1
ATOM 1063 N N . MET A 1 135 ? -9.094 20.672 -1.666 1 34.91 135 MET A N 1
ATOM 1064 C CA . MET A 1 135 ? -10.148 19.922 -2.326 1 34.91 135 MET A CA 1
ATOM 1065 C C . MET A 1 135 ? -10.883 20.781 -3.35 1 34.91 135 MET A C 1
ATOM 1067 O O . MET A 1 135 ? -11.008 22 -3.17 1 34.91 135 MET A O 1
ATOM 1071 N N . MET B 1 1 ? -3.932 -25.094 3.334 1 83.19 1 MET B N 1
ATOM 1072 C CA . MET B 1 1 ? -3.99 -23.797 2.658 1 83.19 1 MET B CA 1
ATOM 1073 C C . MET B 1 1 ? -3.486 -23.922 1.223 1 83.19 1 MET B C 1
ATOM 1075 O O . MET B 1 1 ? -2.574 -24.688 0.941 1 83.19 1 MET B O 1
ATOM 1079 N N . LYS B 1 2 ? -4.215 -23.344 0.261 1 85 2 LYS B N 1
ATOM 1080 C CA . LYS B 1 2 ? -3.883 -23.375 -1.161 1 85 2 LYS B CA 1
ATOM 1081 C C . LYS B 1 2 ? -4.004 -21.969 -1.771 1 85 2 LYS B C 1
ATOM 1083 O O . LYS B 1 2 ? -4.926 -21.234 -1.447 1 85 2 LYS B O 1
ATOM 1088 N N . PHE B 1 3 ? -3.033 -21.703 -2.666 1 88.19 3 PHE B N 1
ATOM 1089 C CA . PHE B 1 3 ? -3.109 -20.438 -3.395 1 88.19 3 PHE B CA 1
ATOM 1090 C C . PHE B 1 3 ? -2.443 -20.562 -4.758 1 88.19 3 PHE B C 1
ATOM 1092 O O . PHE B 1 3 ? -1.354 -21.125 -4.875 1 88.19 3 PHE B O 1
ATOM 1099 N N . SER B 1 4 ? -3.166 -20.109 -5.695 1 88.81 4 SER B N 1
ATOM 1100 C CA . SER B 1 4 ? -2.615 -20.047 -7.047 1 88.81 4 SER B CA 1
ATOM 1101 C C . SER B 1 4 ? -3.193 -18.859 -7.816 1 88.81 4 SER B C 1
ATOM 1103 O O . SER B 1 4 ? -4.387 -18.578 -7.715 1 88.81 4 SER B O 1
ATOM 1105 N N . THR B 1 5 ? -2.314 -18.219 -8.578 1 89.75 5 THR B N 1
ATOM 1106 C CA . THR B 1 5 ? -2.793 -17.094 -9.375 1 89.75 5 THR B CA 1
ATOM 1107 C C . THR B 1 5 ? -1.995 -16.969 -10.672 1 89.75 5 THR B C 1
ATOM 1109 O O . THR B 1 5 ? -0.858 -17.438 -10.75 1 89.75 5 THR B O 1
ATOM 1112 N N . LEU B 1 6 ? -2.666 -16.469 -11.633 1 89.12 6 LEU B N 1
ATOM 1113 C CA . LEU B 1 6 ? -2.078 -16.219 -12.945 1 89.12 6 LEU B CA 1
ATOM 1114 C C . LEU B 1 6 ? -2.23 -14.75 -13.336 1 89.12 6 LEU B C 1
ATOM 1116 O O . LEU B 1 6 ? -3.334 -14.203 -13.289 1 89.12 6 LEU B O 1
ATOM 1120 N N . LEU B 1 7 ? -1.077 -14.141 -13.648 1 88.62 7 LEU B N 1
ATOM 1121 C CA . LEU B 1 7 ? -1.137 -12.766 -14.133 1 88.62 7 LEU B CA 1
ATOM 1122 C C . LEU B 1 7 ? -1.345 -12.734 -15.641 1 88.62 7 LEU B C 1
ATOM 1124 O O . LEU B 1 7 ? -0.824 -13.586 -16.359 1 88.62 7 LEU B O 1
ATOM 1128 N N . GLN B 1 8 ? -2.039 -11.781 -16.109 1 82.06 8 GLN B N 1
ATOM 1129 C CA . GLN B 1 8 ? -2.701 -11.82 -17.406 1 82.06 8 GLN B CA 1
ATOM 1130 C C . GLN B 1 8 ? -1.728 -11.469 -18.531 1 82.06 8 GLN B C 1
ATOM 1132 O O . GLN B 1 8 ? -1.841 -11.984 -19.641 1 82.06 8 GLN B O 1
ATOM 1137 N N . ASP B 1 9 ? -0.827 -10.469 -18.469 1 84.94 9 ASP B N 1
ATOM 1138 C CA . ASP B 1 9 ? 0.016 -10.008 -19.578 1 84.94 9 ASP B CA 1
ATOM 1139 C C . ASP B 1 9 ? 1.212 -9.219 -19.062 1 84.94 9 ASP B C 1
ATOM 1141 O O . ASP B 1 9 ? 1.409 -9.102 -17.844 1 84.94 9 ASP B O 1
ATOM 1145 N N . THR B 1 10 ? 1.995 -8.758 -20.047 1 86.75 10 THR B N 1
ATOM 1146 C CA . THR B 1 10 ? 3.252 -8.094 -19.734 1 86.75 10 THR B CA 1
ATOM 1147 C C . THR B 1 10 ? 3 -6.832 -18.906 1 86.75 10 THR B C 1
ATOM 1149 O O . THR B 1 10 ? 3.658 -6.613 -17.875 1 86.75 10 THR B O 1
ATOM 1152 N N . PRO B 1 11 ? 1.925 -6.02 -19.297 1 88.44 11 PRO B N 1
ATOM 1153 C CA . PRO B 1 11 ? 1.668 -4.832 -18.469 1 88.44 11 PRO B CA 1
ATOM 1154 C C . PRO B 1 11 ? 1.297 -5.176 -17.031 1 88.44 11 PRO B C 1
ATOM 1156 O O . PRO B 1 11 ? 1.71 -4.484 -16.094 1 88.44 11 PRO B O 1
ATOM 1159 N N . ALA B 1 12 ? 0.581 -6.188 -16.891 1 89.31 12 ALA B N 1
ATOM 1160 C CA . ALA B 1 12 ? 0.18 -6.629 -15.562 1 89.31 12 ALA B CA 1
ATOM 1161 C C . ALA B 1 12 ? 1.388 -7.094 -14.75 1 89.31 12 ALA B C 1
ATOM 1163 O O . ALA B 1 12 ? 1.517 -6.766 -13.57 1 89.31 12 ALA B O 1
ATOM 1164 N N . ILE B 1 13 ? 2.227 -7.805 -15.406 1 88.06 13 ILE B N 1
ATOM 1165 C CA . ILE B 1 13 ? 3.412 -8.328 -14.734 1 88.06 13 ILE B CA 1
ATOM 1166 C C . ILE B 1 13 ? 4.336 -7.18 -14.352 1 88.06 13 ILE B C 1
ATOM 1168 O O . ILE B 1 13 ? 4.879 -7.152 -13.242 1 88.06 13 ILE B O 1
ATOM 1172 N N . ASP B 1 14 ? 4.473 -6.234 -15.242 1 89 14 ASP B N 1
ATOM 1173 C CA . ASP B 1 14 ? 5.293 -5.066 -14.953 1 89 14 ASP B CA 1
ATOM 1174 C C . ASP B 1 14 ? 4.73 -4.281 -13.766 1 89 14 ASP B C 1
ATOM 1176 O O . ASP B 1 14 ? 5.48 -3.807 -12.914 1 89 14 ASP B O 1
ATOM 1180 N N . ALA B 1 15 ? 3.426 -4.137 -13.758 1 91.56 15 ALA B N 1
ATOM 1181 C CA . ALA B 1 15 ? 2.775 -3.453 -12.648 1 91.56 15 ALA B CA 1
ATOM 1182 C C . ALA B 1 15 ? 2.994 -4.203 -11.336 1 91.56 15 ALA B C 1
ATOM 1184 O O . ALA B 1 15 ? 3.242 -3.588 -10.297 1 91.56 15 ALA B O 1
ATOM 1185 N N . PHE B 1 16 ? 2.949 -5.461 -11.414 1 91.88 16 PHE B N 1
ATOM 1186 C CA . PHE B 1 16 ? 3.148 -6.281 -10.227 1 91.88 16 PHE B CA 1
ATOM 1187 C C . PHE B 1 16 ? 4.578 -6.148 -9.711 1 91.88 16 PHE B C 1
ATOM 1189 O O . PHE B 1 16 ? 4.801 -6.047 -8.508 1 91.88 16 PHE B O 1
ATOM 1196 N N . ILE B 1 17 ? 5.445 -6.168 -10.57 1 90.56 17 ILE B N 1
ATOM 1197 C CA . ILE B 1 17 ? 6.848 -6.02 -10.195 1 90.56 17 ILE B CA 1
ATOM 1198 C C . ILE B 1 17 ? 7.055 -4.672 -9.5 1 90.56 17 ILE B C 1
ATOM 1200 O O . ILE B 1 17 ? 7.754 -4.59 -8.492 1 90.56 17 ILE B O 1
ATOM 1204 N N . LYS B 1 18 ? 6.453 -3.631 -10.008 1 92.75 18 LYS B N 1
ATOM 1205 C CA . LYS B 1 18 ? 6.543 -2.314 -9.383 1 92.75 18 LYS B CA 1
ATOM 1206 C C . LYS B 1 18 ? 5.988 -2.344 -7.961 1 92.75 18 LYS B C 1
ATOM 1208 O O . LYS B 1 18 ? 6.574 -1.756 -7.047 1 92.75 18 LYS B O 1
ATOM 1213 N N . ILE B 1 19 ? 4.91 -2.996 -7.828 1 94.94 19 ILE B N 1
ATOM 1214 C CA . ILE B 1 19 ? 4.238 -3.072 -6.535 1 94.94 19 ILE B CA 1
ATOM 1215 C C . ILE B 1 19 ? 5.121 -3.82 -5.539 1 94.94 19 ILE B C 1
ATOM 1217 O O . ILE B 1 19 ? 5.324 -3.363 -4.41 1 94.94 19 ILE B O 1
ATOM 1221 N N . ILE B 1 20 ? 5.672 -4.949 -5.953 1 92.75 20 ILE B N 1
ATOM 1222 C CA . ILE B 1 20 ? 6.48 -5.73 -5.023 1 92.75 20 ILE B CA 1
ATOM 1223 C C . ILE B 1 20 ? 7.793 -5.004 -4.746 1 92.75 20 ILE B C 1
ATOM 1225 O O . ILE B 1 20 ? 8.328 -5.078 -3.637 1 92.75 20 ILE B O 1
ATOM 1229 N N . THR B 1 21 ? 8.312 -4.32 -5.738 1 92.94 21 THR B N 1
ATOM 1230 C CA . THR B 1 21 ? 9.508 -3.518 -5.52 1 92.94 21 THR B CA 1
ATOM 1231 C C . THR B 1 21 ? 9.25 -2.426 -4.484 1 92.94 21 THR B C 1
ATOM 1233 O O . THR B 1 21 ? 10.07 -2.201 -3.592 1 92.94 21 THR B O 1
ATOM 1236 N N . ALA B 1 22 ? 8.133 -1.74 -4.621 1 94.69 22 ALA B N 1
ATOM 1237 C CA . ALA B 1 22 ? 7.75 -0.733 -3.635 1 94.69 22 ALA B CA 1
ATOM 1238 C C . ALA B 1 22 ? 7.617 -1.35 -2.244 1 94.69 22 ALA B C 1
ATOM 1240 O O . ALA B 1 22 ? 8.078 -0.772 -1.257 1 94.69 22 ALA B O 1
ATOM 1241 N N . THR B 1 23 ? 7.062 -2.467 -2.164 1 94.25 23 THR B N 1
ATOM 1242 C CA . THR B 1 23 ? 6.902 -3.174 -0.899 1 94.25 23 THR B CA 1
ATOM 1243 C C . THR B 1 23 ? 8.266 -3.521 -0.301 1 94.25 23 THR B C 1
ATOM 1245 O O . THR B 1 23 ? 8.477 -3.379 0.905 1 94.25 23 THR B O 1
ATOM 1248 N N . SER B 1 24 ? 9.117 -3.975 -1.155 1 92 24 SER B N 1
ATOM 1249 C CA . SER B 1 24 ? 10.461 -4.332 -0.721 1 92 24 SER B CA 1
ATOM 1250 C C . SER B 1 24 ? 11.188 -3.129 -0.125 1 92 24 SER B C 1
ATOM 1252 O O . SER B 1 24 ? 11.844 -3.244 0.912 1 92 24 SER B O 1
ATOM 1254 N N . ARG B 1 25 ? 10.984 -2.039 -0.709 1 91.75 25 ARG B N 1
ATOM 1255 C CA . ARG B 1 25 ? 11.641 -0.821 -0.243 1 91.75 25 ARG B CA 1
ATOM 1256 C C . ARG B 1 25 ? 11.062 -0.368 1.096 1 91.75 25 ARG B C 1
ATOM 1258 O O . ARG B 1 25 ? 11.773 0.214 1.917 1 91.75 25 ARG B O 1
ATOM 1265 N N . LEU B 1 26 ? 9.836 -0.63 1.243 1 92.62 26 LEU B N 1
ATOM 1266 C CA . LEU B 1 26 ? 9.164 -0.233 2.479 1 92.62 26 LEU B CA 1
ATOM 1267 C C . LEU B 1 26 ? 9.492 -1.201 3.609 1 92.62 26 LEU B C 1
ATOM 1269 O O . LEU B 1 26 ? 9.578 -0.799 4.773 1 92.62 26 LEU B O 1
ATOM 1273 N N . SER B 1 27 ? 9.656 -2.328 3.078 1 89.25 27 SER B N 1
ATOM 1274 C CA . SER B 1 27 ? 9.898 -3.369 4.074 1 89.25 27 SER B CA 1
ATOM 1275 C C . SER B 1 27 ? 11.391 -3.623 4.258 1 89.25 27 SER B C 1
ATOM 1277 O O . SER B 1 27 ? 12.203 -3.246 3.406 1 89.25 27 SER B O 1
ATOM 1279 N N . LYS B 1 28 ? 11.812 -3.809 5.516 1 81.5 28 LYS B N 1
ATOM 1280 C CA . LYS B 1 28 ? 13.195 -4.191 5.797 1 81.5 28 LYS B CA 1
ATOM 1281 C C . LYS B 1 28 ? 13.422 -5.676 5.52 1 81.5 28 LYS B C 1
ATOM 1283 O O . LYS B 1 28 ? 13.297 -6.508 6.418 1 81.5 28 LYS B O 1
ATOM 1288 N N . LYS B 1 29 ? 13.734 -6.137 4.199 1 78.44 29 LYS B N 1
ATOM 1289 C CA . LYS B 1 29 ? 14.117 -7.473 3.764 1 78.44 29 LYS B CA 1
ATOM 1290 C C . LYS B 1 29 ? 12.922 -8.422 3.789 1 78.44 29 LYS B C 1
ATOM 1292 O O . LYS B 1 29 ? 12.688 -9.156 2.826 1 78.44 29 LYS B O 1
ATOM 1297 N N . LYS B 1 30 ? 12.117 -8.391 5 1 84.75 30 LYS B N 1
ATOM 1298 C CA . LYS B 1 30 ? 11.016 -9.328 5.168 1 84.75 30 LYS B CA 1
ATOM 1299 C C . LYS B 1 30 ? 9.672 -8.602 5.207 1 84.75 30 LYS B C 1
ATOM 1301 O O . LYS B 1 30 ? 9.562 -7.523 5.793 1 84.75 30 LYS B O 1
ATOM 1306 N N . CYS B 1 31 ? 8.703 -9.195 4.547 1 89.69 31 CYS B N 1
ATOM 1307 C CA . CYS B 1 31 ? 7.34 -8.68 4.605 1 89.69 31 CYS B CA 1
ATOM 1308 C C . CYS B 1 31 ? 6.34 -9.789 4.902 1 89.69 31 CYS B C 1
ATOM 1310 O O . CYS B 1 31 ? 6.668 -10.969 4.781 1 89.69 31 CYS B O 1
ATOM 1312 N N . CYS B 1 32 ? 5.164 -9.383 5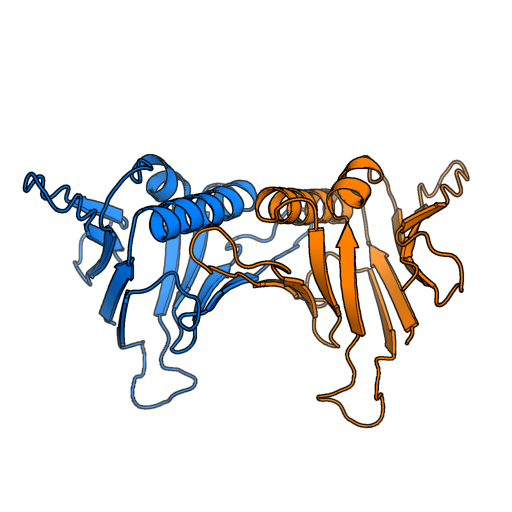.422 1 92 32 CYS B N 1
ATOM 1313 C CA . CYS B 1 32 ? 4.07 -10.328 5.637 1 92 32 CYS B CA 1
ATOM 1314 C C . CYS B 1 32 ? 3.045 -10.234 4.512 1 92 32 CYS B C 1
ATOM 1316 O O . CYS B 1 32 ? 2.662 -9.141 4.098 1 92 32 CYS B O 1
ATOM 1318 N N . VAL B 1 33 ? 2.691 -11.422 4.031 1 91.5 33 VAL B N 1
ATOM 1319 C CA . VAL B 1 33 ? 1.688 -11.5 2.973 1 91.5 33 VAL B CA 1
ATOM 1320 C C . VAL B 1 33 ? 0.381 -12.047 3.539 1 91.5 33 VAL B C 1
ATOM 1322 O O . VAL B 1 33 ? 0.379 -13.062 4.246 1 91.5 33 VAL B O 1
ATOM 1325 N N . LYS B 1 34 ? -0.63 -11.336 3.314 1 93.75 34 LYS B N 1
ATOM 1326 C CA . LYS B 1 34 ? -1.98 -11.766 3.672 1 93.75 34 LYS B CA 1
ATOM 1327 C C . LYS B 1 34 ? -2.848 -11.938 2.428 1 93.75 34 LYS B C 1
ATOM 1329 O O . LYS B 1 34 ? -3.137 -10.969 1.725 1 93.75 34 LYS B O 1
ATOM 1334 N N . ILE B 1 35 ? -3.221 -13.156 2.15 1 93.44 35 ILE B N 1
ATOM 1335 C CA . ILE B 1 35 ? -4.07 -13.469 1.005 1 93.44 35 ILE B CA 1
ATOM 1336 C C . ILE B 1 35 ? -5.512 -13.664 1.468 1 93.44 35 ILE B C 1
ATOM 1338 O O . ILE B 1 35 ? -5.797 -14.547 2.277 1 93.44 35 ILE B O 1
ATOM 1342 N N . GLU B 1 36 ? -6.277 -12.766 0.988 1 95.69 36 GLU B N 1
ATOM 1343 C CA . GLU B 1 36 ? -7.707 -12.82 1.281 1 95.69 36 GLU B CA 1
ATOM 1344 C C . GLU B 1 36 ? -8.523 -13.047 0.012 1 95.69 36 GLU B C 1
ATOM 1346 O O . GLU B 1 36 ? -7.973 -13.047 -1.093 1 95.69 36 GLU B O 1
ATOM 1351 N N . LYS B 1 37 ? -9.828 -13.281 0.158 1 93.62 37 LYS B N 1
ATOM 1352 C CA . LYS B 1 37 ? -10.711 -13.523 -0.979 1 93.62 37 LYS B CA 1
ATOM 1353 C C . LYS B 1 37 ? -10.742 -12.328 -1.92 1 93.62 37 LYS B C 1
ATOM 1355 O O . LYS B 1 37 ? -10.898 -12.484 -3.133 1 93.62 37 LYS B O 1
ATOM 1360 N N . SER B 1 38 ? -10.562 -11.164 -1.362 1 94.31 38 SER B N 1
ATOM 1361 C CA . SER B 1 38 ? -10.797 -9.961 -2.16 1 94.31 38 SER B CA 1
ATOM 1362 C C . SER B 1 38 ? -9.484 -9.344 -2.629 1 94.31 38 SER B C 1
ATOM 1364 O O . SER B 1 38 ? -9.469 -8.562 -3.582 1 94.31 38 SER B O 1
ATOM 1366 N N . ALA B 1 39 ? -8.367 -9.672 -1.89 1 96.25 39 ALA B N 1
ATOM 1367 C CA . ALA B 1 39 ? -7.156 -8.938 -2.24 1 96.25 39 ALA B CA 1
ATOM 1368 C C . ALA B 1 39 ? -5.906 -9.672 -1.772 1 96.25 39 ALA B C 1
ATOM 1370 O O . ALA B 1 39 ? -5.965 -10.469 -0.833 1 96.25 39 ALA B O 1
ATOM 1371 N N . LEU B 1 40 ? -4.828 -9.461 -2.488 1 95.81 40 LEU B N 1
ATOM 1372 C CA . LEU B 1 40 ? -3.477 -9.773 -2.041 1 95.81 40 LEU B CA 1
ATOM 1373 C C . LEU B 1 40 ? -2.871 -8.609 -1.268 1 95.81 40 LEU B C 1
ATOM 1375 O O . LEU B 1 40 ? -2.809 -7.484 -1.775 1 95.81 40 LEU B O 1
ATOM 1379 N N . ASN B 1 41 ? -2.414 -8.883 -0.005 1 96.56 41 ASN B N 1
ATOM 1380 C CA . ASN B 1 41 ? -1.938 -7.816 0.867 1 96.56 41 ASN B CA 1
ATOM 1381 C C . ASN B 1 41 ? -0.478 -8.023 1.257 1 96.56 41 ASN B C 1
ATOM 1383 O O . ASN B 1 41 ? -0.082 -9.125 1.646 1 96.56 41 ASN B O 1
ATOM 1387 N N . PHE B 1 42 ? 0.24 -6.949 1.131 1 95.38 42 PHE B N 1
ATOM 1388 C CA . PHE B 1 42 ? 1.596 -6.895 1.663 1 95.38 42 PHE B CA 1
ATOM 1389 C C . PHE B 1 42 ? 1.659 -5.988 2.887 1 95.38 42 PHE B C 1
ATOM 1391 O O . PHE B 1 42 ? 1.346 -4.797 2.805 1 95.38 42 PHE B O 1
ATOM 1398 N N . VAL B 1 43 ? 2.049 -6.586 4.039 1 94.38 43 VAL B N 1
ATOM 1399 C CA . VAL B 1 43 ? 2.053 -5.883 5.316 1 94.38 43 VAL B CA 1
ATOM 1400 C C . VAL B 1 43 ? 3.467 -5.855 5.891 1 94.38 43 VAL B C 1
ATOM 1402 O O . VAL B 1 43 ? 4.227 -6.812 5.727 1 94.38 43 VAL B O 1
ATOM 1405 N N . SER B 1 44 ? 3.811 -4.75 6.48 1 90.81 44 SER B N 1
ATOM 1406 C CA . SER B 1 44 ? 5.07 -4.758 7.219 1 90.81 44 SER B CA 1
ATOM 1407 C C . SER B 1 44 ? 5.047 -5.789 8.344 1 90.81 44 SER B C 1
ATOM 1409 O O . SER B 1 44 ? 4.125 -5.801 9.156 1 90.81 44 SER B O 1
ATOM 1411 N N . CYS B 1 45 ? 6.035 -6.66 8.289 1 81.94 45 CYS B N 1
ATOM 1412 C CA . CYS B 1 45 ? 6.102 -7.711 9.297 1 81.94 45 CYS B CA 1
ATOM 1413 C C . CYS B 1 45 ? 6.625 -7.164 10.625 1 81.94 45 CYS B C 1
ATOM 1415 O O . CYS B 1 45 ? 6.191 -7.594 11.695 1 81.94 45 CYS B O 1
ATOM 1417 N N . THR B 1 46 ? 7.645 -6.34 10.391 1 80.56 46 THR B N 1
ATOM 1418 C CA . THR B 1 46 ? 8.211 -5.648 11.547 1 80.56 46 THR B CA 1
ATOM 1419 C C . THR B 1 46 ? 8.008 -4.141 11.43 1 80.56 46 THR B C 1
ATOM 1421 O O . THR B 1 46 ? 7.938 -3.605 10.32 1 80.56 46 THR B O 1
ATOM 1424 N N . GLY B 1 47 ? 7.242 -3.557 12.406 1 79.88 47 GLY B N 1
ATOM 1425 C CA . GLY B 1 47 ? 7.051 -2.115 12.391 1 79.88 47 GLY B CA 1
ATOM 1426 C C . GLY B 1 47 ? 8.188 -1.369 11.719 1 79.88 47 GLY B C 1
ATOM 1427 O O . GLY B 1 47 ? 9.336 -1.819 11.75 1 79.88 47 GLY B O 1
ATOM 1428 N N . LEU B 1 48 ? 7.836 -0.429 10.68 1 82.31 48 LEU B N 1
ATOM 1429 C CA . LEU B 1 48 ? 8.836 0.528 10.211 1 82.31 48 LEU B CA 1
ATOM 1430 C C . LEU B 1 48 ? 9.461 1.277 11.383 1 82.31 48 LEU B C 1
ATOM 1432 O O . LEU B 1 48 ? 9.211 0.942 12.547 1 82.31 48 LEU B O 1
ATOM 1436 N N . ASN B 1 49 ? 10.367 2.117 11.047 1 76.5 49 ASN B N 1
ATOM 1437 C CA . ASN B 1 49 ? 10.969 2.926 12.109 1 76.5 49 ASN B CA 1
ATOM 1438 C C . ASN B 1 49 ? 9.898 3.611 12.953 1 76.5 49 ASN B C 1
ATOM 1440 O O . ASN B 1 49 ? 8.922 4.133 12.43 1 76.5 49 ASN B O 1
ATOM 1444 N N . GLY B 1 50 ? 10.055 3.439 14.383 1 74.62 50 GLY B N 1
ATOM 1445 C CA . GLY B 1 50 ? 9.133 4.07 15.32 1 74.62 50 GLY B CA 1
ATOM 1446 C C . GLY B 1 50 ? 7.855 3.281 15.531 1 74.62 50 GLY B C 1
ATOM 1447 O O . GLY B 1 50 ? 6.895 3.787 16.109 1 74.62 50 GLY B O 1
ATOM 1448 N N . GLY B 1 51 ? 7.77 2.068 14.914 1 83.25 51 GLY B N 1
ATOM 1449 C CA . GLY B 1 51 ? 6.586 1.25 15.125 1 83.25 51 GLY B CA 1
ATOM 1450 C C . GLY B 1 51 ? 5.516 1.465 14.078 1 83.25 51 GLY B C 1
ATOM 1451 O O . GLY B 1 51 ? 4.395 0.966 14.211 1 83.25 51 GLY B O 1
ATOM 1452 N N . ALA B 1 52 ? 5.828 2.15 13.07 1 86.44 52 ALA B N 1
ATOM 1453 C CA . ALA B 1 52 ? 4.914 2.395 11.961 1 86.44 52 ALA B CA 1
ATOM 1454 C C . ALA B 1 52 ? 4.719 1.132 11.125 1 86.44 52 ALA B C 1
ATOM 1456 O O . ALA B 1 52 ? 5.609 0.284 11.047 1 86.44 52 ALA B O 1
ATOM 1457 N N . TRP B 1 53 ? 3.398 0.983 10.664 1 91 53 TRP B N 1
ATOM 1458 C CA . TRP B 1 53 ? 3.166 -0.12 9.742 1 91 53 TRP B CA 1
ATOM 1459 C C . TRP B 1 53 ? 2.191 0.29 8.641 1 91 53 TRP B C 1
ATOM 1461 O O . TRP B 1 53 ? 1.498 1.303 8.758 1 91 53 TRP B O 1
ATOM 1471 N N . PHE B 1 54 ? 2.244 -0.417 7.551 1 95 54 PHE B N 1
ATOM 1472 C CA . PHE B 1 54 ? 1.424 -0.149 6.375 1 95 54 PHE B CA 1
ATOM 1473 C C . PHE B 1 54 ? 0.803 -1.436 5.844 1 95 54 PHE B C 1
ATOM 1475 O O . PHE B 1 54 ? 1.188 -2.533 6.254 1 95 54 PHE B O 1
ATOM 1482 N N . ASN B 1 55 ? -0.2 -1.261 5.062 1 96.31 55 ASN B N 1
ATOM 1483 C CA . ASN B 1 55 ? -0.783 -2.336 4.27 1 96.31 55 ASN B CA 1
ATOM 1484 C C . ASN B 1 55 ? -0.938 -1.931 2.805 1 96.31 55 ASN B C 1
ATOM 1486 O O . ASN B 1 55 ? -1.637 -0.964 2.496 1 96.31 55 ASN B O 1
ATOM 1490 N N . LEU B 1 56 ? -0.209 -2.602 1.936 1 97.44 56 LEU B N 1
ATOM 1491 C CA . LEU B 1 56 ? -0.359 -2.408 0.497 1 97.44 56 LEU B CA 1
ATOM 1492 C C . LEU B 1 56 ? -1.226 -3.508 -0.111 1 97.44 56 LEU B C 1
ATOM 1494 O O . LEU B 1 56 ? -0.79 -4.656 -0.225 1 97.44 56 LEU B O 1
ATOM 1498 N N . ALA B 1 57 ? -2.412 -3.119 -0.551 1 97.19 57 ALA B N 1
ATOM 1499 C CA . ALA B 1 57 ? -3.408 -4.07 -1.037 1 97.19 57 ALA B CA 1
ATOM 1500 C C . ALA B 1 57 ? -3.529 -4.008 -2.557 1 97.19 57 ALA B C 1
ATOM 1502 O O . ALA B 1 57 ? -3.586 -2.922 -3.139 1 97.19 57 ALA B O 1
ATOM 1503 N N . VAL B 1 58 ? -3.564 -5.188 -3.125 1 95.94 58 VAL B N 1
ATOM 1504 C CA . VAL B 1 58 ? -3.844 -5.352 -4.547 1 95.94 58 VAL B CA 1
ATOM 1505 C C . VAL B 1 58 ? -5.129 -6.16 -4.73 1 95.94 58 VAL B C 1
ATOM 1507 O O . VAL B 1 58 ? -5.117 -7.387 -4.621 1 95.94 58 VAL B O 1
ATOM 1510 N N . PRO B 1 59 ? -6.18 -5.465 -5.02 1 95.06 59 PRO B N 1
ATOM 1511 C CA . PRO B 1 59 ? -7.441 -6.195 -5.188 1 95.06 59 PRO B CA 1
ATOM 1512 C C . PRO B 1 59 ? -7.426 -7.125 -6.398 1 95.06 59 PRO B C 1
ATOM 1514 O O . PRO B 1 59 ? -6.855 -6.785 -7.438 1 95.06 59 PRO B O 1
ATOM 1517 N N . TYR B 1 60 ? -8.172 -8.227 -6.27 1 93.5 60 TYR B N 1
ATOM 1518 C CA . TYR B 1 60 ? -8.258 -9.164 -7.383 1 93.5 60 TYR B CA 1
ATOM 1519 C C . TYR B 1 60 ? -9.148 -8.625 -8.492 1 93.5 60 TYR B C 1
ATOM 1521 O O . TYR B 1 60 ? -9.117 -9.117 -9.617 1 93.5 60 TYR B O 1
ATOM 1529 N N . SER B 1 61 ? -9.898 -7.695 -8.094 1 89.31 61 SER B N 1
ATOM 1530 C CA . SER B 1 61 ? -10.742 -7.043 -9.094 1 89.31 61 SER B CA 1
ATOM 1531 C C . SER B 1 61 ? -9.922 -6.125 -9.992 1 89.31 61 SER B C 1
ATOM 1533 O O . SER B 1 61 ? -10.43 -5.629 -11 1 89.31 61 SER B O 1
ATOM 1535 N N . SER B 1 62 ? -8.688 -6.004 -9.578 1 85.19 62 SER B N 1
ATOM 1536 C CA . SER B 1 62 ? -7.816 -5.215 -10.445 1 85.19 62 SER B CA 1
ATOM 1537 C C . SER B 1 62 ? -7.492 -5.965 -11.734 1 85.19 62 SER B C 1
ATOM 1539 O O . SER B 1 62 ? -7.809 -7.148 -11.867 1 85.19 62 SER B O 1
ATOM 1541 N N . GLN B 1 63 ? -7.086 -5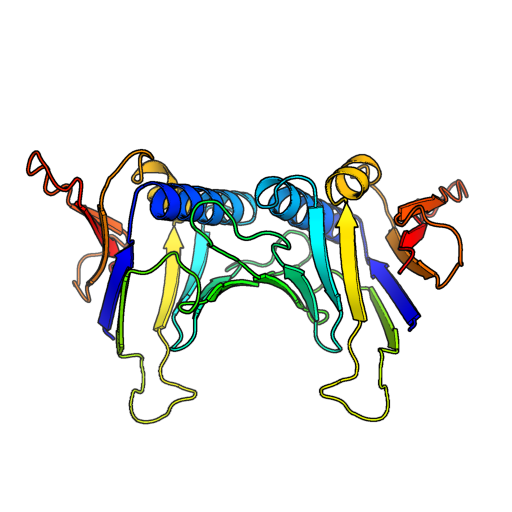.414 -12.875 1 85.94 63 GLN B N 1
ATOM 1542 C CA . GLN B 1 63 ? -6.793 -6.004 -14.172 1 85.94 63 GLN B CA 1
ATOM 1543 C C . GLN B 1 63 ? -5.426 -6.68 -14.18 1 85.94 63 GLN B C 1
ATOM 1545 O O . GLN B 1 63 ? -4.852 -6.918 -15.242 1 85.94 63 GLN B O 1
ATOM 1550 N N . LEU B 1 64 ? -4.938 -7.055 -13.016 1 90.19 64 LEU B N 1
ATOM 1551 C CA . LEU B 1 64 ? -3.633 -7.695 -12.898 1 90.19 64 LEU B CA 1
ATOM 1552 C C . LEU B 1 64 ? -3.756 -9.211 -13.016 1 90.19 64 LEU B C 1
ATOM 1554 O O . LEU B 1 64 ? -2.873 -9.867 -13.57 1 90.19 64 LEU B O 1
ATOM 1558 N N . PHE B 1 65 ? -4.891 -9.68 -12.539 1 91.31 65 PHE B N 1
ATOM 1559 C CA . PHE B 1 65 ? -4.992 -11.117 -12.344 1 91.31 65 PHE B CA 1
ATOM 1560 C C . PHE B 1 65 ? -5.961 -11.734 -13.352 1 91.31 65 PHE B C 1
ATOM 1562 O O . PHE B 1 65 ? -7.094 -11.273 -13.492 1 91.31 65 PHE B O 1
ATOM 1569 N N . ARG B 1 66 ? -5.5 -12.719 -13.984 1 89.94 66 ARG B N 1
ATOM 1570 C CA . ARG B 1 66 ? -6.363 -13.484 -14.875 1 89.94 66 ARG B CA 1
ATOM 1571 C C . ARG B 1 66 ? -7.137 -14.547 -14.102 1 89.94 66 ARG B C 1
ATOM 1573 O O . ARG B 1 66 ? -8.305 -14.805 -14.398 1 89.94 66 ARG B O 1
ATOM 1580 N N . LYS B 1 67 ? -6.469 -15.164 -13.227 1 90.44 67 LYS B N 1
ATOM 1581 C CA . LYS B 1 67 ? -7.043 -16.203 -12.383 1 90.44 67 LYS B CA 1
ATOM 1582 C C . LYS B 1 67 ? -6.508 -16.109 -10.961 1 90.44 67 LYS B C 1
ATOM 1584 O O . LYS B 1 67 ? -5.355 -15.734 -10.742 1 90.44 67 LYS B O 1
ATOM 1589 N N . PHE B 1 68 ? -7.379 -16.422 -10.008 1 90.81 68 PHE B N 1
ATOM 1590 C CA . PHE B 1 68 ? -7.004 -16.484 -8.602 1 90.81 68 PHE B CA 1
ATOM 1591 C C . PHE B 1 68 ? -7.789 -17.562 -7.879 1 90.81 68 PHE B C 1
ATOM 1593 O O . PHE B 1 68 ? -9.008 -17.672 -8.031 1 90.81 68 PHE B O 1
ATOM 1600 N N . ASP B 1 69 ? -7.059 -18.406 -7.207 1 91.56 69 ASP B N 1
ATOM 1601 C CA . ASP B 1 69 ? -7.637 -19.5 -6.434 1 91.56 69 ASP B CA 1
ATOM 1602 C C . ASP B 1 69 ? -6.988 -19.609 -5.055 1 91.56 69 ASP B C 1
ATOM 1604 O O . ASP B 1 69 ? -5.758 -19.625 -4.941 1 91.56 69 ASP B O 1
ATOM 1608 N N . MET B 1 70 ? -7.949 -19.625 -4.02 1 91 70 MET B N 1
ATOM 1609 C CA . MET B 1 70 ? -7.355 -19.719 -2.689 1 91 70 MET B CA 1
ATOM 1610 C C . MET B 1 70 ? -8.258 -20.5 -1.742 1 91 70 MET B C 1
ATOM 1612 O O . MET B 1 70 ? -9.484 -20.484 -1.887 1 91 70 MET B O 1
ATOM 1616 N N . VAL B 1 71 ? -7.641 -21.297 -0.903 1 91 71 VAL B N 1
ATOM 1617 C CA . VAL B 1 71 ? -8.242 -21.938 0.266 1 91 71 VAL B CA 1
ATOM 1618 C C . VAL B 1 71 ? -7.441 -21.578 1.516 1 91 71 VAL B C 1
ATOM 1620 O O . VAL B 1 71 ? -6.27 -21.953 1.63 1 91 71 VAL B O 1
ATOM 1623 N N . GLY B 1 72 ? -8.07 -20.797 2.377 1 90.94 72 GLY B N 1
ATOM 1624 C CA . GLY B 1 72 ? -7.375 -20.312 3.561 1 90.94 72 GLY B CA 1
ATOM 1625 C C . GLY B 1 72 ? -7.43 -21.297 4.719 1 90.94 72 GLY B C 1
ATOM 1626 O O . GLY B 1 72 ? -7.652 -22.5 4.516 1 90.94 72 GLY B O 1
ATOM 1627 N N . MET B 1 73 ? -7.066 -20.828 5.902 1 90.81 73 MET B N 1
ATOM 1628 C CA . MET B 1 73 ? -6.953 -21.625 7.121 1 90.81 73 MET B CA 1
ATOM 1629 C C . MET B 1 73 ? -8.297 -22.25 7.492 1 90.81 73 MET B C 1
ATOM 1631 O O . MET B 1 73 ? -8.352 -23.391 7.938 1 90.81 73 MET B O 1
ATOM 1635 N N . ASN B 1 74 ? -9.336 -21.547 7.297 1 93.19 74 ASN B N 1
ATOM 1636 C CA . ASN B 1 74 ? -10.688 -22 7.59 1 93.19 74 ASN B CA 1
ATOM 1637 C C . ASN B 1 74 ? -11.664 -21.609 6.488 1 93.19 74 ASN B C 1
ATOM 1639 O O . ASN B 1 74 ? -12.352 -20.594 6.598 1 93.19 74 ASN B O 1
ATOM 1643 N N . PRO B 1 75 ? -11.805 -22.453 5.52 1 92.25 75 PRO B N 1
ATOM 1644 C CA . PRO B 1 75 ? -12.633 -22.125 4.355 1 92.25 75 PRO B CA 1
ATOM 1645 C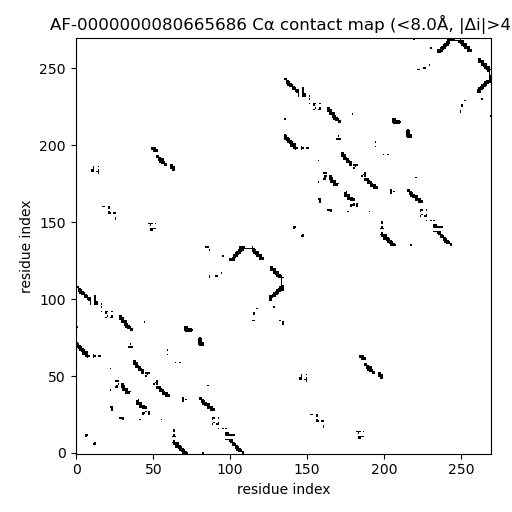 C . PRO B 1 75 ? -14.117 -22.031 4.695 1 92.25 75 PRO B C 1
ATOM 1647 O O . PRO B 1 75 ? -14.898 -21.484 3.908 1 92.25 75 PRO B O 1
ATOM 1650 N N . ARG B 1 76 ? -14.531 -22.578 5.875 1 94.19 76 ARG B N 1
ATOM 1651 C CA . ARG B 1 76 ? -15.945 -22.578 6.254 1 94.19 76 ARG B CA 1
ATOM 1652 C C . ARG B 1 76 ? -16.359 -21.219 6.824 1 94.19 76 ARG B C 1
ATOM 1654 O O . ARG B 1 76 ? -17.547 -20.891 6.852 1 94.19 76 ARG B O 1
ATOM 1661 N N . ASN B 1 77 ? -15.383 -20.531 7.277 1 93.94 77 ASN B N 1
ATOM 1662 C CA . ASN B 1 77 ? -15.617 -19.203 7.812 1 93.94 77 ASN B CA 1
ATOM 1663 C C . ASN B 1 77 ? -14.992 -18.125 6.93 1 93.94 77 ASN B C 1
ATOM 1665 O O . ASN B 1 77 ? -13.773 -17.984 6.875 1 93.94 77 ASN B O 1
ATOM 1669 N N . GLU B 1 78 ? -15.766 -17.25 6.355 1 90.81 78 GLU B N 1
ATOM 1670 C CA . GLU B 1 78 ? -15.312 -16.266 5.387 1 90.81 78 GLU B CA 1
ATOM 1671 C C . GLU B 1 78 ? -14.273 -15.328 5.996 1 90.81 78 GLU B C 1
ATOM 1673 O O . GLU B 1 78 ? -13.305 -14.953 5.332 1 90.81 78 GLU B O 1
ATOM 1678 N N . GLU B 1 79 ? -14.477 -15.031 7.219 1 89.44 79 GLU B N 1
ATOM 1679 C CA . GLU B 1 79 ? -13.586 -14.086 7.895 1 89.44 79 GLU B CA 1
ATOM 1680 C C . GLU B 1 79 ? -12.242 -14.734 8.211 1 89.44 79 GLU B C 1
ATOM 1682 O O . GLU B 1 79 ? -11.227 -14.047 8.344 1 89.44 79 GLU B O 1
ATOM 1687 N N . GLN B 1 80 ? -12.289 -16.031 8.211 1 92.06 80 GLN B N 1
ATOM 1688 C CA . GLN B 1 80 ? -11.07 -16.75 8.586 1 92.06 80 GLN B CA 1
ATOM 1689 C C . GLN B 1 80 ? -10.477 -17.484 7.387 1 92.06 80 GLN B C 1
ATOM 1691 O O . GLN B 1 80 ? -9.477 -18.188 7.516 1 92.06 80 GLN B O 1
ATOM 1696 N N . ASN B 1 81 ? -11.148 -17.344 6.312 1 93.81 81 ASN B N 1
ATOM 1697 C CA . ASN B 1 81 ? -10.617 -17.938 5.09 1 93.81 81 ASN B CA 1
ATOM 1698 C C . ASN B 1 81 ? -9.492 -17.078 4.5 1 93.81 81 ASN B C 1
ATOM 1700 O O . ASN B 1 81 ? -9.672 -16.438 3.463 1 93.81 81 ASN B O 1
ATOM 1704 N N . LEU B 1 82 ? -8.305 -17.125 5.141 1 93.56 82 LEU B N 1
ATOM 1705 C CA . LEU B 1 82 ? -7.164 -16.312 4.734 1 93.56 82 LEU B CA 1
ATOM 1706 C C . LEU B 1 82 ? -5.859 -17.078 4.914 1 93.56 82 LEU B C 1
ATOM 1708 O O . LEU B 1 82 ? -5.82 -18.094 5.609 1 93.56 82 LEU B O 1
ATOM 1712 N N . ILE B 1 83 ? -4.879 -16.734 4.172 1 90.31 83 ILE B N 1
ATOM 1713 C CA . ILE B 1 83 ? -3.516 -17.25 4.309 1 90.31 83 ILE B CA 1
ATOM 1714 C C . ILE B 1 83 ? -2.59 -16.109 4.762 1 90.31 83 ILE B C 1
ATOM 1716 O O . ILE B 1 83 ? -2.678 -14.992 4.262 1 90.31 83 ILE B O 1
ATOM 1720 N N . PHE B 1 84 ? -1.833 -16.406 5.832 1 90.56 84 PHE B N 1
ATOM 1721 C CA . PHE B 1 84 ? -0.876 -15.422 6.336 1 90.56 84 PHE B CA 1
ATOM 1722 C C . PHE B 1 84 ? 0.508 -16.047 6.48 1 90.56 84 PHE B C 1
ATOM 1724 O O . PHE B 1 84 ? 0.662 -17.094 7.109 1 90.56 84 PHE B O 1
ATOM 1731 N N . PHE B 1 85 ? 1.521 -15.359 5.828 1 86.12 85 PHE B N 1
ATOM 1732 C CA . PHE B 1 85 ? 2.869 -15.898 5.953 1 86.12 85 PHE B CA 1
ATOM 1733 C C . PHE B 1 85 ? 3.912 -14.805 5.77 1 86.12 85 PHE B C 1
ATOM 1735 O O . PHE B 1 85 ? 3.598 -13.719 5.277 1 86.12 85 PHE B O 1
ATOM 1742 N N . GLU B 1 86 ? 5.062 -15.117 6.191 1 86.75 86 GLU B N 1
ATOM 1743 C CA . GLU B 1 86 ? 6.191 -14.203 6.027 1 86.75 86 GLU B CA 1
ATOM 1744 C C . GLU B 1 86 ? 6.945 -14.492 4.73 1 86.75 86 GLU B C 1
ATOM 1746 O O . GLU B 1 86 ? 7.098 -15.648 4.34 1 86.75 86 GLU B O 1
ATOM 1751 N N . LEU B 1 87 ? 7.395 -13.391 4.047 1 83.12 87 LEU B N 1
ATOM 1752 C CA . LEU B 1 87 ? 8.047 -13.508 2.75 1 83.12 87 LEU B CA 1
ATOM 1753 C C . LEU B 1 87 ? 9.312 -12.656 2.699 1 83.12 87 LEU B C 1
ATOM 1755 O O . LEU B 1 87 ? 9.305 -11.5 3.133 1 83.12 87 LEU B O 1
ATOM 1759 N N . GLU B 1 88 ? 10.375 -13.344 2.287 1 85.44 88 GLU B N 1
ATOM 1760 C CA . GLU B 1 88 ? 11.531 -12.547 1.91 1 85.44 88 GLU B CA 1
ATOM 1761 C C . GLU B 1 88 ? 11.32 -11.867 0.559 1 85.44 88 GLU B C 1
ATOM 1763 O O . GLU B 1 88 ? 11.656 -12.43 -0.484 1 85.44 88 GLU B O 1
ATOM 1768 N N . ILE B 1 89 ? 10.852 -10.734 0.569 1 85.44 89 ILE B N 1
ATOM 1769 C CA . ILE B 1 89 ? 10.289 -10.062 -0.601 1 85.44 89 ILE B CA 1
ATOM 1770 C C . ILE B 1 89 ? 11.414 -9.719 -1.58 1 85.44 89 ILE B C 1
ATOM 1772 O O . ILE B 1 89 ? 11.203 -9.719 -2.795 1 85.44 89 ILE B O 1
ATOM 1776 N N . ASP B 1 90 ? 12.625 -9.445 -1.073 1 84.25 90 ASP B N 1
ATOM 1777 C CA . ASP B 1 90 ? 13.75 -9.133 -1.947 1 84.25 90 ASP B CA 1
ATOM 1778 C C . ASP B 1 90 ? 14.023 -10.273 -2.926 1 84.25 90 ASP B C 1
ATOM 1780 O O . ASP B 1 90 ? 14.383 -10.031 -4.082 1 84.25 90 ASP B O 1
ATOM 1784 N N . ASN B 1 91 ? 13.789 -11.477 -2.441 1 77.81 91 ASN B N 1
ATOM 1785 C CA . ASN B 1 91 ? 13.984 -12.633 -3.305 1 77.81 91 ASN B CA 1
ATOM 1786 C C . ASN B 1 91 ? 12.977 -12.656 -4.453 1 77.81 91 ASN B C 1
ATOM 1788 O O . ASN B 1 91 ? 13.305 -13.062 -5.566 1 77.81 91 ASN B O 1
ATOM 1792 N N . LEU B 1 92 ? 11.852 -12.195 -4.172 1 78.5 92 LEU B N 1
ATOM 1793 C CA . LEU B 1 92 ? 10.797 -12.188 -5.184 1 78.5 92 LEU B CA 1
ATOM 1794 C C . LEU B 1 92 ? 11.078 -11.133 -6.246 1 78.5 92 LEU B C 1
ATOM 1796 O O . LEU B 1 92 ? 10.898 -11.383 -7.438 1 78.5 92 LEU B O 1
ATOM 1800 N N . VAL B 1 93 ? 11.508 -10.047 -5.812 1 81.31 93 VAL B N 1
ATOM 1801 C CA . VAL B 1 93 ? 11.797 -8.945 -6.723 1 81.31 93 VAL B CA 1
ATOM 1802 C C . VAL B 1 93 ? 12.906 -9.344 -7.688 1 81.31 93 VAL B C 1
ATOM 1804 O O . VAL B 1 93 ? 12.828 -9.078 -8.891 1 81.31 93 VAL B O 1
ATOM 1807 N N . HIS B 1 94 ? 13.844 -10.062 -7.199 1 77.75 94 HIS B N 1
ATOM 1808 C CA . HIS B 1 94 ? 15.023 -10.422 -7.977 1 77.75 94 HIS B CA 1
ATOM 1809 C C . HIS B 1 94 ? 14.711 -11.523 -8.984 1 77.75 94 HIS B C 1
ATOM 1811 O O . HIS B 1 94 ? 15.32 -11.578 -10.055 1 77.75 94 HIS B O 1
ATOM 1817 N N . ILE B 1 95 ? 13.82 -12.367 -8.695 1 73.44 95 ILE B N 1
ATOM 1818 C CA . ILE B 1 95 ? 13.547 -13.523 -9.539 1 73.44 95 ILE B CA 1
ATOM 1819 C C . ILE B 1 95 ? 12.57 -13.141 -10.648 1 73.44 95 ILE B C 1
ATOM 1821 O O . ILE B 1 95 ? 12.477 -13.828 -11.664 1 73.44 95 ILE B O 1
ATOM 1825 N N . LEU B 1 96 ? 11.859 -12.109 -10.445 1 74.19 96 LEU B N 1
ATOM 1826 C CA . LEU B 1 96 ? 10.859 -11.727 -11.438 1 74.19 96 LEU B CA 1
ATOM 1827 C C . LEU B 1 96 ? 11.422 -10.688 -12.398 1 74.19 96 LEU B C 1
ATOM 1829 O O . LEU B 1 96 ? 11.383 -9.484 -12.117 1 74.19 96 LEU B O 1
ATOM 1833 N N . PRO B 1 97 ? 12.094 -11.211 -13.477 1 67.81 97 PRO B N 1
ATOM 1834 C CA . PRO B 1 97 ? 12.531 -10.242 -14.492 1 67.81 97 PRO B CA 1
ATOM 1835 C C . PRO B 1 97 ? 11.375 -9.711 -15.328 1 67.81 97 PRO B C 1
ATOM 1837 O O . PRO B 1 97 ? 10.391 -10.422 -15.562 1 67.81 97 PRO B O 1
ATOM 1840 N N . GLY B 1 98 ? 11.102 -8.492 -15.352 1 67.75 98 GLY B N 1
ATOM 1841 C CA . GLY B 1 98 ? 10.125 -7.871 -16.234 1 67.75 98 GLY B CA 1
ATOM 1842 C C . GLY B 1 98 ? 10.148 -8.438 -17.641 1 67.75 98 GLY B C 1
ATOM 1843 O O . GLY B 1 98 ? 11.062 -9.195 -17.984 1 67.75 98 GLY B O 1
ATOM 1844 N N . GLY B 1 99 ? 9.07 -8.281 -18.406 1 66.5 99 GLY B N 1
ATOM 1845 C CA . GLY B 1 99 ? 9.047 -8.586 -19.828 1 66.5 99 GLY B CA 1
ATOM 1846 C C . GLY B 1 99 ? 8.484 -9.961 -20.125 1 66.5 99 GLY B C 1
ATOM 1847 O O . GLY B 1 99 ? 8.57 -10.445 -21.266 1 66.5 99 GLY B O 1
ATOM 1848 N N . HIS B 1 100 ? 7.996 -10.586 -19.047 1 66.31 100 HIS B N 1
ATOM 1849 C CA . HIS B 1 100 ? 7.41 -11.898 -19.297 1 66.31 100 HIS B CA 1
ATOM 1850 C C . HIS B 1 100 ? 5.953 -11.781 -19.719 1 66.31 100 HIS B C 1
ATOM 1852 O O . HIS B 1 100 ? 5.297 -10.781 -19.438 1 66.31 100 HIS B O 1
ATOM 1858 N N . CYS B 1 101 ? 5.555 -12.867 -20.469 1 71.56 101 CYS B N 1
ATOM 1859 C CA . CYS B 1 101 ? 4.188 -12.844 -20.984 1 71.56 101 CYS B CA 1
ATOM 1860 C C . CYS B 1 101 ? 3.225 -13.484 -19.984 1 71.56 101 CYS B C 1
ATOM 1862 O O . CYS B 1 101 ? 2.021 -13.219 -20.031 1 71.56 101 CYS B O 1
ATOM 1864 N N . TYR B 1 102 ? 3.688 -14.352 -19.172 1 75.88 102 TYR B N 1
ATOM 1865 C CA . TYR B 1 102 ? 2.814 -14.977 -18.188 1 75.88 102 TYR B CA 1
ATOM 1866 C C . TYR B 1 102 ? 3.566 -15.258 -16.891 1 75.88 102 TYR B C 1
ATOM 1868 O O . TYR B 1 102 ? 4.75 -15.602 -16.922 1 75.88 102 TYR B O 1
ATOM 1876 N N . LEU B 1 103 ? 2.896 -14.992 -15.828 1 82.5 103 LEU B N 1
ATOM 1877 C CA . LEU B 1 103 ? 3.453 -15.289 -14.516 1 82.5 103 LEU B CA 1
ATOM 1878 C C . LEU B 1 103 ? 2.439 -16.031 -13.656 1 82.5 103 LEU B C 1
ATOM 1880 O O . LEU B 1 103 ? 1.346 -15.531 -13.391 1 82.5 103 LEU B O 1
ATOM 1884 N N . LYS B 1 104 ? 2.826 -17.281 -13.367 1 83.31 104 LYS B N 1
ATOM 1885 C CA . LYS B 1 104 ? 2.014 -18.078 -12.453 1 83.31 104 LYS B CA 1
ATOM 1886 C C . LYS B 1 104 ? 2.67 -18.172 -11.078 1 83.31 104 LYS B C 1
ATOM 1888 O O . LYS B 1 104 ? 3.861 -18.469 -10.969 1 83.31 104 LYS B O 1
ATOM 1893 N N . MET B 1 105 ? 1.879 -17.812 -10.039 1 84.56 105 MET B N 1
ATOM 1894 C CA . MET B 1 105 ? 2.35 -17.922 -8.664 1 84.56 105 MET B CA 1
ATOM 1895 C C . MET B 1 105 ? 1.528 -18.938 -7.883 1 84.56 105 MET B C 1
ATOM 1897 O O . MET B 1 105 ? 0.3 -18.953 -7.977 1 84.56 105 MET B O 1
ATOM 1901 N N . LYS B 1 106 ? 2.277 -19.828 -7.176 1 83.06 106 LYS B N 1
ATOM 1902 C CA . LYS B 1 106 ? 1.6 -20.875 -6.398 1 83.06 106 LYS B CA 1
ATOM 1903 C C . LYS B 1 106 ? 2.244 -21.031 -5.023 1 83.06 106 LYS B C 1
ATOM 1905 O O . LYS B 1 106 ? 3.465 -20.922 -4.887 1 83.06 106 LYS B O 1
ATOM 1910 N N . LEU B 1 107 ? 1.324 -21.156 -4.031 1 79.25 107 LEU B N 1
ATOM 1911 C CA . LEU B 1 107 ? 1.79 -21.562 -2.707 1 79.25 107 LEU B CA 1
ATOM 1912 C C . LEU B 1 107 ? 1.776 -23.078 -2.562 1 79.25 107 LEU B C 1
ATOM 1914 O O . LEU B 1 107 ? 0.812 -23.734 -2.963 1 79.25 107 LEU B O 1
ATOM 1918 N N . SER B 1 108 ? 2.953 -23.672 -2.332 1 69.56 108 SER B N 1
ATOM 1919 C CA . SER B 1 108 ? 3.006 -25.125 -2.16 1 69.56 108 SER B CA 1
ATOM 1920 C C . SER B 1 108 ? 3.367 -25.5 -0.726 1 69.56 108 SER B C 1
ATOM 1922 O O . SER B 1 108 ? 4.117 -24.781 -0.062 1 69.56 108 SER B O 1
ATOM 1924 N N . LYS B 1 109 ? 2.445 -26.344 -0.017 1 59.03 109 LYS B N 1
ATOM 1925 C CA . LYS B 1 109 ? 2.725 -26.859 1.317 1 59.03 109 LYS B CA 1
ATOM 1926 C C . LYS B 1 109 ? 4.039 -27.641 1.342 1 59.03 109 LYS B C 1
ATOM 1928 O O . LYS B 1 109 ? 4.434 -28.172 2.381 1 59.03 109 LYS B O 1
ATOM 1933 N N . ASN B 1 110 ? 4.902 -27.438 0.385 1 52.72 110 ASN B N 1
ATOM 1934 C CA . ASN B 1 110 ? 5.969 -28.422 0.523 1 52.72 110 ASN B CA 1
ATOM 1935 C C . ASN B 1 110 ? 6.797 -28.172 1.781 1 52.72 110 ASN B C 1
ATOM 1937 O O . ASN B 1 110 ? 6.938 -27.031 2.227 1 52.72 110 ASN B O 1
ATOM 1941 N N . GLN B 1 111 ? 7.07 -29.25 2.605 1 45.47 111 GLN B N 1
ATOM 1942 C CA . GLN B 1 111 ? 7.848 -29.453 3.824 1 45.47 111 GLN B CA 1
ATOM 1943 C C . GLN B 1 111 ? 9.203 -28.766 3.738 1 45.47 111 GLN B C 1
ATOM 1945 O O . GLN B 1 111 ? 9.977 -28.781 4.695 1 45.47 111 GLN B O 1
ATOM 1950 N N . THR B 1 112 ? 9.734 -28.453 2.518 1 45.97 112 THR B N 1
ATOM 1951 C CA . THR B 1 112 ? 11.125 -28.016 2.631 1 45.97 112 THR B CA 1
ATOM 1952 C C . THR B 1 112 ? 11.195 -26.531 3.008 1 45.97 112 THR B C 1
ATOM 1954 O O . THR B 1 112 ? 10.258 -25.781 2.752 1 45.97 112 THR B O 1
ATOM 1957 N N . SER B 1 113 ? 12.281 -26.156 3.771 1 45.75 113 SER B N 1
ATOM 1958 C CA . SER B 1 113 ? 12.648 -24.953 4.52 1 45.75 113 SER B CA 1
ATOM 1959 C C . SER B 1 113 ? 12.617 -23.719 3.633 1 45.75 113 SER B C 1
ATOM 1961 O O . SER B 1 113 ? 12.977 -22.625 4.074 1 45.75 113 SER B O 1
ATOM 1963 N N . ARG B 1 114 ? 12.672 -23.969 2.234 1 49.22 114 ARG B N 1
ATOM 1964 C CA . ARG B 1 114 ? 12.922 -22.719 1.519 1 49.22 114 ARG B CA 1
ATOM 1965 C C . ARG B 1 114 ? 11.617 -22.125 0.986 1 49.22 114 ARG B C 1
ATOM 1967 O O . ARG B 1 114 ? 10.766 -22.859 0.464 1 49.22 114 ARG B O 1
ATOM 1974 N N . VAL B 1 115 ? 11.203 -20.875 1.23 1 49.28 115 VAL B N 1
ATOM 1975 C CA . VAL B 1 115 ? 9.953 -20.125 1.073 1 49.28 115 VAL B CA 1
ATOM 1976 C C . VAL B 1 115 ? 9.617 -19.984 -0.41 1 49.28 115 VAL B C 1
ATOM 1978 O O . VAL B 1 115 ? 8.469 -20.188 -0.814 1 49.28 115 VAL B O 1
ATOM 1981 N N . TRP B 1 116 ? 10.664 -19.406 -1.261 1 51.66 116 TRP B N 1
ATOM 1982 C CA . TRP B 1 116 ? 10.359 -19.109 -2.654 1 51.66 116 TRP B CA 1
ATOM 1983 C C . TRP B 1 116 ? 11.203 -19.953 -3.598 1 51.66 116 TRP B C 1
ATOM 1985 O O . TRP B 1 116 ? 12.414 -20.078 -3.412 1 51.66 116 TRP B O 1
ATOM 1995 N N . LYS B 1 117 ? 10.781 -21 -4.266 1 53.06 117 LYS B N 1
ATOM 1996 C CA . LYS B 1 117 ? 11.477 -21.688 -5.352 1 53.06 117 LYS B CA 1
ATOM 1997 C C . LYS B 1 117 ? 10.93 -21.266 -6.711 1 53.06 117 LYS B C 1
ATOM 1999 O O . LYS B 1 117 ? 9.719 -21.344 -6.949 1 53.06 117 LYS B O 1
ATOM 2004 N N . LYS B 1 118 ? 11.859 -20.406 -7.422 1 52.41 118 LYS B N 1
ATOM 2005 C CA . LYS B 1 118 ? 11.555 -20.094 -8.812 1 52.41 118 LYS B CA 1
ATOM 2006 C C . LYS B 1 118 ? 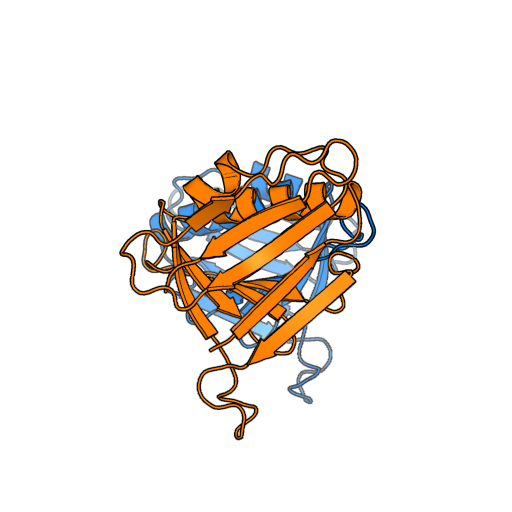11.625 -21.328 -9.695 1 52.41 118 LYS B C 1
ATOM 2008 O O . LYS B 1 118 ? 12.594 -22.078 -9.641 1 52.41 118 LYS B O 1
ATOM 2013 N N . SER B 1 119 ? 10.641 -21.875 -10.07 1 48.28 119 SER B N 1
ATOM 2014 C CA . SER B 1 119 ? 10.734 -22.859 -11.141 1 48.28 119 SER B CA 1
ATOM 2015 C C . SER B 1 119 ? 10.445 -22.234 -12.5 1 48.28 119 SER B C 1
ATOM 2017 O O . SER B 1 119 ? 9.453 -21.531 -12.664 1 48.28 119 SER B O 1
ATOM 2019 N N . GLN B 1 120 ? 11.57 -21.812 -13.156 1 48.78 120 GLN B N 1
ATOM 2020 C CA . GLN B 1 120 ? 11.461 -21.359 -14.539 1 48.78 120 GLN B CA 1
ATOM 2021 C C . GLN B 1 120 ? 11.117 -22.516 -15.477 1 48.78 120 GLN B C 1
ATOM 2023 O O . GLN B 1 120 ? 11.812 -23.531 -15.492 1 48.78 120 GLN B O 1
ATOM 2028 N N . ASN B 1 121 ? 9.922 -22.812 -15.547 1 45.31 121 ASN B N 1
ATOM 2029 C CA . ASN B 1 121 ? 9.695 -23.641 -16.719 1 45.31 121 ASN B CA 1
ATOM 2030 C C . ASN B 1 121 ? 9.898 -22.859 -18.016 1 45.31 121 ASN B C 1
ATOM 2032 O O . ASN B 1 121 ? 9.148 -21.922 -18.297 1 45.31 121 ASN B O 1
ATOM 2036 N N . ARG B 1 122 ? 11.188 -22.75 -18.375 1 39.69 122 ARG B N 1
ATOM 2037 C CA . ARG B 1 122 ? 11.633 -22.141 -19.625 1 39.69 122 ARG B CA 1
ATOM 2038 C C . ARG B 1 122 ? 10.898 -22.734 -20.828 1 39.69 122 ARG B C 1
ATOM 2040 O O . ARG B 1 122 ? 11.469 -23.5 -21.594 1 39.69 122 ARG B O 1
ATOM 2047 N N . ARG B 1 123 ? 9.75 -23.281 -20.75 1 40.62 123 ARG B N 1
ATOM 2048 C CA . ARG B 1 123 ? 9.375 -23.5 -22.141 1 40.62 123 ARG B CA 1
ATOM 2049 C C . ARG B 1 123 ? 9.312 -22.188 -22.906 1 40.62 123 ARG B C 1
ATOM 2051 O O . ARG B 1 123 ? 9.016 -21.141 -22.328 1 40.62 123 ARG B O 1
ATOM 2058 N N . VAL B 1 124 ? 9.93 -22.094 -24.078 1 38.94 124 VAL B N 1
ATOM 2059 C CA . VAL B 1 124 ? 10.141 -21.031 -25.047 1 38.94 124 VAL B CA 1
ATOM 2060 C C . VAL B 1 124 ? 9.039 -19.984 -24.922 1 38.94 124 VAL B C 1
ATOM 2062 O O . VAL B 1 124 ? 9.312 -18.781 -24.969 1 38.94 124 VAL B O 1
ATOM 2065 N N . SER B 1 125 ? 7.758 -20.266 -25.234 1 41.78 125 SER B N 1
ATOM 2066 C CA . SER B 1 125 ? 6.762 -19.266 -25.578 1 41.78 125 SER B CA 1
ATOM 2067 C C . SER B 1 125 ? 6.262 -18.516 -24.344 1 41.78 125 SER B C 1
ATOM 2069 O O . SER B 1 125 ? 5.793 -17.391 -24.453 1 41.78 125 SER B O 1
ATOM 2071 N N . ALA B 1 126 ? 5.68 -19.297 -23.234 1 42.25 126 ALA B N 1
ATOM 2072 C CA . ALA B 1 126 ? 4.973 -18.656 -22.141 1 42.25 126 ALA B CA 1
ATOM 2073 C C . ALA B 1 126 ? 5.875 -18.516 -20.906 1 42.25 126 ALA B C 1
ATOM 2075 O O . ALA B 1 126 ? 6.457 -19.5 -20.453 1 42.25 126 ALA B O 1
ATOM 2076 N N . ASN B 1 127 ? 6.844 -17.703 -20.75 1 45.25 127 ASN B N 1
ATOM 2077 C CA . ASN B 1 127 ? 7.719 -17.344 -19.641 1 45.25 127 ASN B CA 1
ATOM 2078 C C . ASN B 1 127 ? 6.98 -17.406 -18.297 1 45.25 127 ASN B C 1
ATOM 2080 O O . ASN B 1 127 ? 6.426 -16.406 -17.859 1 45.25 127 ASN B O 1
ATOM 2084 N N . ILE B 1 128 ? 6.324 -18.562 -18.031 1 46.12 128 ILE B N 1
ATOM 2085 C CA . ILE B 1 128 ? 5.605 -18.75 -16.766 1 46.12 128 ILE B CA 1
ATOM 2086 C C . ILE B 1 128 ? 6.598 -18.906 -15.625 1 46.12 128 ILE B C 1
ATOM 2088 O O . ILE B 1 128 ? 7.508 -19.734 -15.695 1 46.12 128 ILE B O 1
ATOM 2092 N N . VAL B 1 129 ? 6.887 -17.938 -14.891 1 50.5 129 VAL B N 1
ATOM 2093 C CA . VAL B 1 129 ? 7.641 -18.047 -13.648 1 50.5 129 VAL B CA 1
ATOM 2094 C C . VAL B 1 129 ? 6.75 -18.609 -12.547 1 50.5 129 VAL B C 1
ATOM 2096 O O . VAL B 1 129 ? 5.602 -18.188 -12.391 1 50.5 129 VAL B O 1
ATOM 2099 N N . SER B 1 130 ? 6.879 -19.938 -12.281 1 51.44 130 SER B N 1
ATOM 2100 C CA . SER B 1 130 ? 6.172 -20.562 -11.164 1 51.44 130 SER B CA 1
ATOM 2101 C C . SER B 1 130 ? 6.898 -20.312 -9.844 1 51.44 130 SER B C 1
ATOM 2103 O O . SER B 1 130 ? 8.102 -20.547 -9.742 1 51.44 130 SER B O 1
ATOM 2105 N N . LEU B 1 131 ? 6.441 -19.422 -9.086 1 54.94 131 LEU B N 1
ATOM 2106 C CA . LEU B 1 131 ? 6.98 -19.172 -7.754 1 54.94 131 LEU B CA 1
ATOM 2107 C C . LEU B 1 131 ? 6.254 -20 -6.699 1 54.94 131 LEU B C 1
ATOM 2109 O O . LEU B 1 131 ? 5.02 -20.062 -6.691 1 54.94 131 LEU B O 1
ATOM 2113 N N . ASN B 1 132 ? 6.984 -21.016 -6.121 1 47.62 132 ASN B N 1
ATOM 2114 C CA . ASN B 1 132 ? 6.43 -21.844 -5.055 1 47.62 132 ASN B CA 1
ATOM 2115 C C . ASN B 1 132 ? 6.82 -21.312 -3.678 1 47.62 132 ASN B C 1
ATOM 2117 O O . ASN B 1 132 ? 8.008 -21.172 -3.375 1 47.62 132 ASN B O 1
ATOM 2121 N N . CYS B 1 133 ? 5.926 -20.578 -2.992 1 46.59 133 CYS B N 1
ATOM 2122 C CA . CYS B 1 133 ? 6.164 -20.094 -1.638 1 46.59 133 CYS B CA 1
ATOM 2123 C C . CYS B 1 133 ? 5.953 -21.203 -0.616 1 46.59 133 CYS B C 1
ATOM 2125 O O . CYS B 1 133 ? 4.934 -21.891 -0.643 1 46.59 133 CYS B O 1
ATOM 2127 N N . CYS B 1 134 ? 7.062 -21.719 0.003 1 42.81 134 CYS B N 1
ATOM 2128 C CA . CYS B 1 134 ? 6.984 -22.812 0.97 1 42.81 134 CYS B CA 1
ATOM 2129 C C . CYS B 1 134 ? 6.676 -22.281 2.365 1 42.81 134 CYS B C 1
ATOM 2131 O O . CYS B 1 134 ? 7.266 -21.281 2.803 1 42.81 134 CYS B O 1
ATOM 2133 N N . MET B 1 135 ? 5.441 -22.266 2.707 1 40.22 135 MET B N 1
ATOM 2134 C CA . MET B 1 135 ? 5.121 -22.031 4.113 1 40.22 135 MET B CA 1
ATOM 2135 C C . MET B 1 135 ? 5.566 -23.219 4.977 1 40.22 135 MET B C 1
ATOM 2137 O O . MET B 1 135 ? 5.605 -24.359 4.504 1 40.22 135 MET B O 1
#

Organism: Caenorhabditis japonica (NCBI:txid281687)

Foldseek 3Di:
DKKKFKFAFQVLLVVVLVLLVVLLVQEDQKWKWKDAPFWIWTKHPAADPPRHIDIDTDTPPDNGTPDIDAAAPDNPDRVRRMHMDMDRSVVVSVLRDHDFTMEMEIADCDPDDDAFDQPQPPPPHHSYRYTHGHD/DKKKFKWAFLVLLVVVLVLLVVLPVQEDQKWKWKDAPFWIWTKHPAQDPPRHIDIDTDTPPDNGTPDIDAAAPDNPDRVRRMHMDMDRSVVVSVLRDGDFTMEMEIEDCDPDPAQWDFDQPPPPPHRYGYTYGHD

Radius of gyration: 19.79 Å; Cα contacts (8 Å, |Δi|>4): 689; chains: 2; bounding box: 39×58×43 Å

Secondary structure (DSSP, 8-state):
-EEEEEE-SHHHHHHHHHHHHHHHHHTTSEEEEEE-SSEEEEEESS--GGG---EEEEETTSTTEEEEEEE-S-TTSGGG--EEEEEEHHHHHHH--S--S-EEEEE---SSS---EEEEE--SS--EEEEEE--/-EEEEEE-SHHHHHHHHHHHHHHHHHSSSEEEEEE-SSEEEEEESS--GGG---EEEEETTSTTEEEEEEE-S-TTSTTT--EEEEEEHHHHHHH--S--SEEEEEEE---SS-SEEEEEE--SS--EEEEEEE-

Solvent-accessible surface area (backbone atoms only — not comparable to full-atom values): 13653 Å² total; per-residue (Å²): 104,42,37,38,37,30,33,58,30,38,44,20,45,44,41,48,49,52,51,49,45,39,48,34,71,67,22,81,61,40,27,24,39,39,41,46,91,61,28,46,30,44,28,47,62,59,53,38,52,65,50,21,45,44,38,40,34,35,42,56,86,24,52,30,48,66,44,77,46,75,39,22,75,33,70,90,39,78,91,47,26,32,42,78,43,76,38,60,39,54,60,54,49,69,69,55,66,73,82,35,58,29,40,32,42,33,44,39,71,51,86,62,88,74,28,73,45,74,41,69,50,75,54,87,79,51,48,32,42,34,34,32,40,30,108,107,43,37,38,34,30,35,58,32,40,46,19,45,43,41,47,48,51,51,49,45,40,46,34,70,67,22,82,62,40,28,24,39,39,42,45,90,61,27,45,30,44,27,49,62,57,55,38,53,65,49,19,47,45,37,40,33,35,42,58,85,23,50,29,50,67,42,78,46,76,38,23,75,32,70,89,38,78,92,47,26,33,42,78,47,79,36,58,40,54,60,52,51,68,69,54,66,71,84,35,53,26,42,32,41,33,48,36,74,47,86,55,93,60,38,73,44,78,43,70,51,75,50,89,85,54,42,32,42,37,36,33,38,25,101

pLDDT: mean 79.29, std 17.94, range [34.91, 97.44]